Protein AF-A0A4V1C585-F1 (afdb_monomer_lite)

Sequence (218 aa):
MHLQHLLSAFALAAGVSAQIEDLETSKDFHLYITESSNSTLVGWSIFACHVGPLSRVLCITDDGILEHASAFTHQHKPEDEDEDEDDEEEGKGAIGPLLSKAYYKQGAETKFVESMMVVGTQLWSDLAIPSLQVNDDDYSPVGFDDDDNMYLAAYGDGSHEAPADKVTPWDPSHAMYNWYACRDTHVNSYTYHAINWALVPPPNEPGCDSVTIHRVFE

Foldseek 3Di:
DDDDDDDDDDDDPPPPPPPPQPKDKDFKWFKAFCDWPDVVRHGWTWWFDDPDPFKTFTFTDPVPDDPQTGIKMFIFHDDDPPDDDDDPPPAAVTKDWIKGWAWDDDPPDIDTQMFTWDFADDPPWQKTTTMTGRDDPDHFIWHAHPQQWIFTAAQDDPPPDHRPDDADPRRRPDTHQQKWQAQFCDDDPDGGRHIIGGNDPPIPHPRIMRTTMGIDHD

pLDDT: mean 80.78, std 19.2, range [34.53, 98.62]

Organism: Pyricularia oryzae (NCBI:txid318829)

Secondary structure (DSSP, 8-state):
-----------------------EEPPPEEEEEEEESSGGGTTPEEEEEEEETTEEEEEEESS---TTTS-EEEEEPPPPS-S------TTSS-EE-EEE-EEEEETTEEEEE--EEEEEE-TT-SEEEEEEE--SS----EEE-TT-BEEEEESS-SS-SPPSS--BTTB-SEEE--EEEEEEEEETTEEEEEEEEESSSSPSSTTEEEEEEEEEE-

Radius of gyration: 22.17 Å; chains: 1; bounding box: 58×78×59 Å

Structure (mmCIF, N/CA/C/O backbone):
data_AF-A0A4V1C585-F1
#
_entry.id   AF-A0A4V1C585-F1
#
loop_
_atom_site.group_PDB
_atom_site.id
_atom_site.type_symbol
_atom_site.label_atom_id
_atom_site.label_alt_id
_atom_site.label_comp_id
_atom_site.label_asym_id
_atom_site.label_entity_id
_atom_site.label_seq_id
_atom_site.pdbx_PDB_ins_code
_atom_site.Cartn_x
_atom_site.Cartn_y
_atom_site.Cartn_z
_atom_site.occupancy
_atom_site.B_iso_or_equiv
_atom_site.auth_seq_id
_atom_site.auth_comp_id
_atom_site.auth_asym_id
_atom_site.auth_atom_id
_atom_site.pdbx_PDB_model_num
ATOM 1 N N . MET A 1 1 ? -39.422 61.744 -34.899 1.00 36.38 1 MET A N 1
ATOM 2 C CA . MET A 1 1 ? -38.727 60.703 -35.691 1.00 36.38 1 MET A CA 1
ATOM 3 C C . MET A 1 1 ? -37.793 60.000 -34.711 1.00 36.38 1 MET A C 1
ATOM 5 O O . MET A 1 1 ? -36.774 60.585 -34.393 1.00 36.38 1 MET A O 1
ATOM 9 N N . HIS A 1 2 ? -38.206 58.985 -33.944 1.00 36.69 2 HIS A N 1
ATOM 10 C CA . HIS A 1 2 ? -38.796 57.668 -34.280 1.00 36.69 2 HIS A CA 1
ATOM 11 C C . HIS A 1 2 ? -37.845 56.723 -35.035 1.00 36.69 2 HIS A C 1
ATOM 13 O O . HIS A 1 2 ? -37.786 56.772 -36.258 1.00 36.69 2 HIS A O 1
ATOM 19 N N . LEU A 1 3 ? -37.164 55.873 -34.254 1.00 40.19 3 LEU A N 1
ATOM 20 C CA . LEU A 1 3 ? -36.642 54.519 -34.529 1.00 40.19 3 LEU A CA 1
ATOM 21 C C . LEU A 1 3 ? -36.076 54.045 -33.163 1.00 40.19 3 LEU A C 1
ATOM 23 O O . LEU A 1 3 ? -35.181 54.706 -32.653 1.00 40.19 3 LEU A O 1
ATOM 27 N N . GLN A 1 4 ? -36.592 53.101 -32.368 1.00 42.16 4 GLN A N 1
ATOM 28 C CA . GLN A 1 4 ? -37.542 51.986 -32.496 1.00 42.16 4 GLN A CA 1
ATOM 29 C C . GLN A 1 4 ? -36.961 50.690 -33.100 1.00 42.16 4 GLN A C 1
ATOM 31 O O . GLN A 1 4 ? -36.697 50.653 -34.296 1.00 42.16 4 GLN A O 1
ATOM 36 N N . HIS A 1 5 ? -36.888 49.636 -32.256 1.00 40.56 5 HIS A N 1
ATOM 37 C CA . HIS A 1 5 ? -36.509 48.229 -32.548 1.00 40.56 5 HIS A CA 1
ATOM 38 C C . HIS A 1 5 ? -35.016 48.002 -32.897 1.00 40.56 5 HIS A C 1
ATOM 40 O O . HIS A 1 5 ? -34.404 48.883 -33.481 1.00 40.56 5 HIS A O 1
ATOM 46 N N . LEU A 1 6 ? -34.319 46.889 -32.610 1.00 43.44 6 LEU A N 1
ATOM 47 C CA . LEU A 1 6 ? -34.431 45.670 -31.757 1.00 43.44 6 LEU A CA 1
ATOM 48 C C . LEU A 1 6 ? -32.948 45.243 -31.452 1.00 43.44 6 LEU A C 1
ATOM 50 O O . LEU A 1 6 ? -32.047 45.951 -31.893 1.00 43.44 6 LEU A O 1
ATOM 54 N N . LEU A 1 7 ? -32.530 44.189 -30.731 1.00 41.94 7 LEU A N 1
ATOM 55 C CA . LEU A 1 7 ? -33.115 42.972 -30.128 1.00 41.94 7 LEU A CA 1
ATOM 56 C C . LEU A 1 7 ? -32.238 42.571 -28.902 1.00 41.94 7 LEU A C 1
ATOM 58 O O . LEU A 1 7 ? -31.154 43.124 -28.722 1.00 41.94 7 LEU A O 1
ATOM 62 N N . SER A 1 8 ? -32.652 41.599 -28.082 1.00 48.34 8 SER A N 1
ATOM 63 C CA . SER A 1 8 ? -31.784 40.945 -27.078 1.00 48.34 8 SER A CA 1
ATOM 64 C C . SER A 1 8 ? -30.685 40.079 -27.708 1.00 48.34 8 SER A C 1
ATOM 66 O O . SER A 1 8 ? -30.932 39.406 -28.706 1.00 48.34 8 SER A O 1
ATOM 68 N N . ALA A 1 9 ? -29.543 39.958 -27.026 1.00 44.47 9 ALA A N 1
ATOM 69 C CA . ALA A 1 9 ? -28.696 38.767 -27.081 1.00 44.47 9 ALA A CA 1
ATOM 70 C C . ALA A 1 9 ? -28.593 38.197 -25.658 1.00 44.47 9 ALA A C 1
ATOM 72 O O . ALA A 1 9 ? -28.091 38.862 -24.753 1.00 44.47 9 ALA A O 1
ATOM 73 N N . PHE A 1 10 ? -29.160 37.007 -25.452 1.00 44.06 10 PHE A N 1
ATOM 74 C CA . PHE A 1 10 ? -29.119 36.298 -24.173 1.00 44.06 10 PHE A CA 1
ATOM 75 C C . PHE A 1 10 ? -27.832 35.467 -24.062 1.00 44.06 10 PHE A C 1
ATOM 77 O O . PHE A 1 10 ? -27.171 35.188 -25.057 1.00 44.06 10 PHE A O 1
ATOM 84 N N . ALA A 1 11 ? -27.514 35.107 -22.823 1.00 50.09 11 ALA A N 1
ATOM 85 C CA . ALA A 1 11 ? -26.341 34.381 -22.353 1.00 50.09 11 AL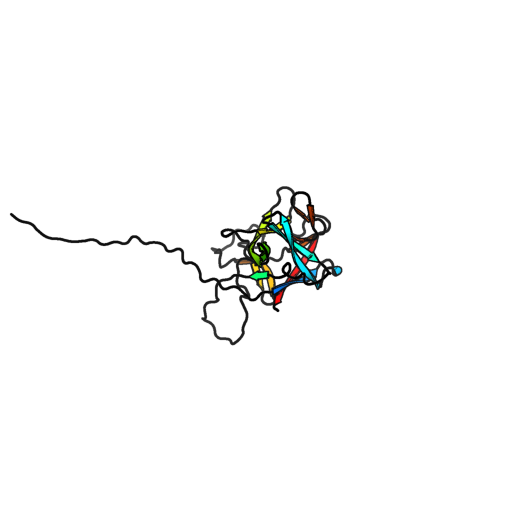A A CA 1
ATOM 86 C C . ALA A 1 11 ? -25.762 33.263 -23.244 1.00 50.09 11 ALA A C 1
ATOM 88 O O . ALA A 1 11 ? -26.487 32.474 -23.842 1.00 50.09 11 ALA A O 1
ATOM 89 N N . LEU A 1 12 ? -24.446 33.087 -23.106 1.00 42.25 12 LEU A N 1
ATOM 90 C CA . LEU A 1 12 ? -23.835 31.778 -22.860 1.00 42.25 12 LEU A CA 1
ATOM 91 C C . LEU A 1 12 ? -22.619 31.980 -21.946 1.00 42.25 12 LEU A C 1
ATOM 93 O O . LEU A 1 12 ? -21.467 31.970 -22.370 1.00 42.25 12 LEU A O 1
ATOM 97 N N . ALA A 1 13 ? -22.895 32.188 -20.656 1.00 46.94 13 ALA A N 1
ATOM 98 C CA . ALA A 1 13 ? -21.933 31.792 -19.641 1.00 46.94 13 ALA A CA 1
ATOM 99 C C . ALA A 1 13 ? -21.942 30.262 -19.645 1.00 46.94 13 ALA A C 1
ATOM 101 O O . ALA A 1 13 ? -22.822 29.648 -19.043 1.00 46.94 13 ALA A O 1
ATOM 102 N N . ALA A 1 14 ? -21.015 29.662 -20.393 1.00 45.50 14 ALA A N 1
ATOM 103 C CA . ALA A 1 14 ? -20.717 28.246 -20.274 1.00 45.50 14 ALA A CA 1
ATOM 104 C C . ALA A 1 14 ? -20.117 28.029 -18.882 1.00 45.50 14 ALA A C 1
ATOM 106 O O . ALA A 1 14 ? -18.906 28.116 -18.684 1.00 45.50 14 ALA A O 1
ATOM 107 N N . GLY A 1 15 ? -20.994 27.826 -17.899 1.00 39.03 15 GLY A N 1
ATOM 108 C CA . GLY A 1 15 ? -20.606 27.233 -16.638 1.00 39.03 15 GLY A CA 1
ATOM 109 C C . GLY A 1 15 ? -20.102 25.842 -16.961 1.00 39.03 15 GLY A C 1
ATOM 110 O O . GLY A 1 15 ? -20.903 24.951 -17.226 1.00 39.03 15 GLY A O 1
ATOM 111 N N . VAL A 1 16 ? -18.781 25.679 -16.977 1.00 38.53 16 VAL A N 1
ATOM 112 C CA . VAL A 1 16 ? -18.172 24.362 -16.864 1.00 38.53 16 VAL A CA 1
ATOM 113 C C . VAL A 1 16 ? -18.551 23.872 -15.473 1.00 38.53 16 VAL A C 1
ATOM 115 O O . VAL A 1 16 ? -17.895 24.206 -14.489 1.00 38.53 16 VAL A O 1
ATOM 118 N N . SER A 1 17 ? -19.652 23.128 -15.375 1.00 36.88 17 SER A N 1
ATOM 119 C CA . SER A 1 17 ? -19.749 22.141 -14.315 1.00 36.88 17 SER A CA 1
ATOM 120 C C . SER A 1 17 ? -18.596 21.186 -14.574 1.00 36.88 17 SER A C 1
ATOM 122 O O . SER A 1 17 ? -18.635 20.437 -15.552 1.00 36.88 17 SER A O 1
ATOM 124 N N . ALA A 1 18 ? -17.562 21.247 -13.734 1.00 34.53 18 ALA A N 1
ATOM 125 C CA . ALA A 1 18 ? -16.761 20.059 -13.502 1.00 34.53 18 ALA A CA 1
ATOM 126 C C . ALA A 1 18 ? -17.772 18.948 -13.220 1.00 34.53 18 ALA A C 1
ATOM 128 O O . ALA A 1 18 ? -18.607 19.091 -12.321 1.00 34.53 18 ALA A O 1
ATOM 129 N N . GLN A 1 19 ? -17.799 17.939 -14.087 1.00 40.34 19 GLN A N 1
ATOM 130 C CA . GLN A 1 19 ? -18.628 16.779 -13.838 1.00 40.34 19 GLN A CA 1
ATOM 131 C C . GLN A 1 19 ? -18.061 16.171 -12.561 1.00 40.34 19 GLN A C 1
ATOM 133 O O . GLN A 1 19 ? -16.870 15.872 -12.497 1.00 40.34 19 GLN A O 1
ATOM 138 N N . ILE A 1 20 ? -18.895 16.085 -11.526 1.00 43.47 20 ILE A N 1
ATOM 139 C CA . ILE A 1 20 ? -18.659 15.099 -10.483 1.00 43.47 20 ILE A CA 1
ATOM 140 C C . ILE A 1 20 ? -18.819 13.793 -11.246 1.00 43.47 20 ILE A C 1
ATOM 142 O O . ILE A 1 20 ? -19.918 13.492 -11.707 1.00 43.47 20 ILE A O 1
ATOM 146 N N . GLU A 1 21 ? -17.700 13.144 -11.545 1.00 58.88 21 GLU A N 1
ATOM 147 C CA . GLU A 1 21 ? -17.723 11.829 -12.166 1.00 58.88 21 GLU A CA 1
ATOM 148 C C . GLU A 1 21 ? -18.363 10.897 -11.131 1.00 58.88 21 GLU A C 1
ATOM 150 O O . GLU A 1 21 ? -17.956 10.902 -9.967 1.00 58.88 21 GLU A O 1
ATOM 155 N N . ASP A 1 22 ? -19.426 10.192 -11.522 1.00 69.56 22 ASP A N 1
ATOM 156 C CA . ASP A 1 22 ? -20.132 9.262 -10.642 1.00 69.56 22 ASP A CA 1
ATOM 157 C C . ASP A 1 22 ? -19.222 8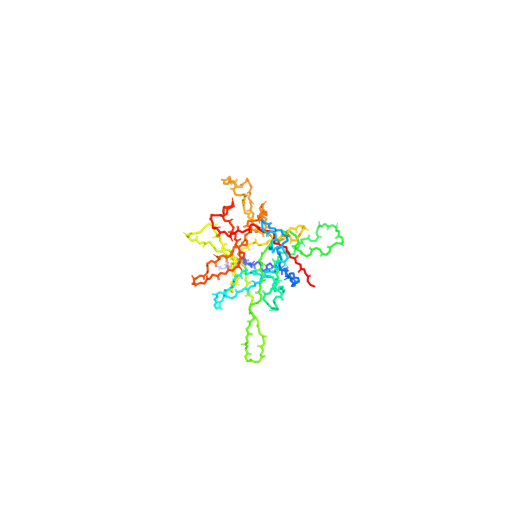.040 -10.427 1.00 69.56 22 ASP A C 1
ATOM 159 O O . ASP A 1 22 ? -19.287 7.067 -11.169 1.00 69.56 22 ASP A O 1
ATOM 163 N N . LEU A 1 23 ? -18.298 8.144 -9.466 1.00 79.81 23 LEU A N 1
ATOM 164 C CA . LEU A 1 23 ? -17.362 7.079 -9.112 1.00 79.81 23 LEU A CA 1
ATOM 165 C C . LEU A 1 23 ? -18.073 5.986 -8.315 1.00 79.81 23 LEU A C 1
ATOM 167 O O . LEU A 1 23 ? -18.746 6.262 -7.316 1.00 79.81 23 LEU A O 1
ATOM 171 N N . GLU A 1 24 ? -17.841 4.740 -8.703 1.00 85.62 24 GLU A N 1
ATOM 172 C CA . GLU A 1 24 ? -18.259 3.581 -7.928 1.00 85.62 24 GLU A CA 1
ATOM 173 C C . GLU A 1 24 ? -17.244 3.291 -6.820 1.00 85.62 24 GLU A C 1
ATOM 175 O O . GLU A 1 24 ? -16.073 3.666 -6.895 1.00 85.62 24 GLU A O 1
ATOM 180 N N . THR A 1 25 ? -17.704 2.660 -5.741 1.00 88.88 25 THR A N 1
ATOM 181 C CA . THR A 1 25 ? -16.853 2.200 -4.638 1.00 88.88 25 THR A CA 1
ATOM 182 C C . THR A 1 25 ? -17.100 0.714 -4.460 1.00 88.88 25 THR A C 1
ATOM 184 O O . THR A 1 25 ? -18.229 0.319 -4.170 1.00 88.88 25 THR A O 1
ATOM 187 N N . SER A 1 26 ? -16.045 -0.082 -4.617 1.00 91.19 26 SER A N 1
ATOM 188 C CA . SER A 1 26 ? -16.086 -1.534 -4.445 1.00 91.19 26 SER A CA 1
ATOM 189 C C . SER A 1 26 ? -16.563 -1.944 -3.047 1.00 91.19 26 SER A C 1
ATOM 191 O O . SER A 1 26 ? -16.476 -1.166 -2.087 1.00 91.19 26 SER A O 1
ATOM 193 N N . LYS A 1 27 ? -16.951 -3.213 -2.893 1.00 91.81 27 LYS A N 1
ATOM 194 C CA . LYS A 1 27 ? -17.095 -3.850 -1.570 1.00 91.81 27 LYS A CA 1
ATOM 195 C C . LYS A 1 27 ? -15.805 -3.716 -0.733 1.00 91.81 27 LYS A C 1
ATOM 197 O O . LYS A 1 27 ? -14.711 -3.532 -1.279 1.00 91.81 27 LYS A O 1
ATOM 202 N N . ASP A 1 28 ? -15.937 -3.801 0.595 1.00 93.31 28 ASP A N 1
ATOM 203 C CA . ASP A 1 28 ? -14.788 -3.855 1.513 1.00 93.31 28 ASP A CA 1
ATOM 204 C C . ASP A 1 28 ? -13.964 -5.131 1.223 1.00 93.31 28 ASP A C 1
ATOM 206 O O . ASP A 1 28 ? -14.519 -6.221 1.085 1.00 93.31 28 ASP A O 1
ATOM 210 N N . PHE A 1 29 ? -12.640 -4.996 1.138 1.00 95.75 29 PHE A N 1
ATOM 211 C CA . PHE A 1 29 ? -11.706 -6.098 0.892 1.00 95.75 29 PHE A CA 1
ATOM 212 C C . PHE A 1 29 ? -10.464 -6.026 1.789 1.00 95.75 29 PHE A C 1
ATOM 214 O O . PHE A 1 29 ? -10.180 -5.024 2.459 1.00 95.75 29 PHE A O 1
ATOM 221 N N . HIS A 1 30 ? -9.693 -7.109 1.773 1.00 97.38 30 HIS A N 1
ATOM 222 C CA . HIS A 1 30 ? -8.430 -7.266 2.483 1.00 97.38 30 HIS A CA 1
ATOM 223 C C . HIS A 1 30 ? -7.260 -7.449 1.520 1.00 97.38 30 HIS A C 1
ATOM 225 O O . HIS A 1 30 ? -7.424 -7.982 0.429 1.00 97.38 30 HIS A O 1
ATOM 231 N N . LEU A 1 31 ? -6.071 -7.008 1.935 1.00 98.06 31 LEU A N 1
ATOM 232 C CA . LEU A 1 31 ? -4.843 -7.087 1.143 1.00 98.06 31 LEU A CA 1
ATOM 233 C C . LEU A 1 31 ? -3.867 -8.090 1.771 1.00 98.06 31 LEU A C 1
ATOM 235 O O . LEU A 1 31 ? -3.587 -8.015 2.971 1.00 98.06 31 LEU A O 1
ATOM 239 N N . TYR A 1 32 ? -3.323 -8.993 0.957 1.00 98.12 32 TYR A N 1
ATOM 240 C CA . TYR A 1 32 ? -2.394 -10.047 1.380 1.00 98.12 32 TYR A CA 1
ATOM 241 C C . TYR A 1 32 ? -1.147 -10.101 0.498 1.00 98.12 32 TYR A C 1
ATOM 243 O O . TYR A 1 32 ? -1.196 -9.758 -0.680 1.00 98.12 32 TYR A O 1
ATOM 251 N N . ILE A 1 33 ? -0.037 -10.591 1.055 1.00 98.56 33 ILE A N 1
ATOM 252 C CA . ILE A 1 33 ? 1.158 -10.961 0.285 1.00 98.56 33 ILE A CA 1
ATOM 253 C C . ILE A 1 33 ? 0.974 -12.385 -0.257 1.00 98.56 33 ILE A C 1
ATOM 255 O O . ILE A 1 33 ? 0.936 -13.342 0.520 1.00 98.56 33 ILE A O 1
ATOM 259 N N . THR A 1 34 ? 0.882 -12.545 -1.577 1.00 98.06 34 THR A N 1
ATOM 260 C CA . THR A 1 34 ? 0.714 -13.850 -2.253 1.00 98.06 34 THR A CA 1
ATOM 261 C C . THR A 1 34 ? 2.035 -14.448 -2.727 1.00 98.06 34 THR A C 1
ATOM 263 O O . THR A 1 34 ? 2.231 -15.660 -2.636 1.00 98.06 34 THR A O 1
ATOM 266 N N . GLU A 1 35 ? 2.982 -13.610 -3.142 1.00 98.31 35 GLU A N 1
ATOM 267 C CA . GLU A 1 35 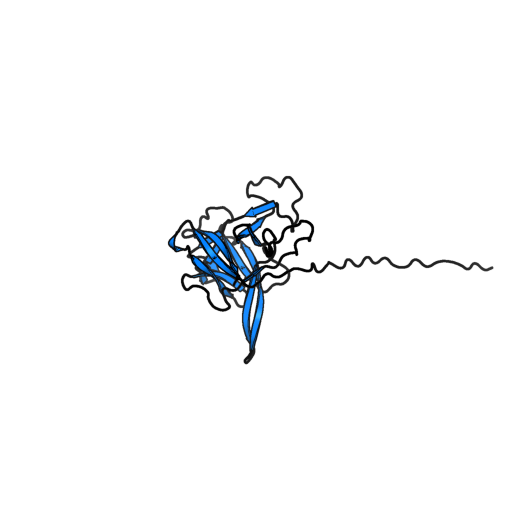? 4.332 -14.018 -3.537 1.00 98.31 35 GLU A CA 1
ATOM 268 C C . GLU A 1 35 ? 5.386 -13.126 -2.879 1.00 98.31 35 GLU A C 1
ATOM 270 O O . GLU A 1 35 ? 5.128 -11.959 -2.584 1.00 98.31 35 GLU A O 1
ATOM 275 N N . SER A 1 36 ? 6.596 -13.652 -2.657 1.00 98.12 36 SER A N 1
ATOM 276 C CA . SER A 1 36 ? 7.723 -12.835 -2.199 1.00 98.12 36 SER A CA 1
ATOM 277 C C . SER A 1 36 ? 9.090 -13.460 -2.489 1.00 98.12 36 SER A C 1
ATOM 279 O O . SER A 1 36 ? 9.224 -14.685 -2.525 1.00 98.12 36 SER A O 1
ATOM 281 N N . SER A 1 37 ? 10.137 -12.626 -2.591 1.00 97.56 37 SER A N 1
ATOM 282 C CA . SER A 1 37 ? 11.539 -13.079 -2.516 1.00 97.56 37 SER A CA 1
ATOM 283 C C . SER A 1 37 ? 11.867 -13.777 -1.191 1.00 97.56 37 SER A C 1
ATOM 285 O O . SER A 1 37 ? 12.799 -14.582 -1.131 1.00 97.56 37 SER A O 1
ATOM 287 N N . ASN A 1 38 ? 11.086 -13.503 -0.145 1.00 97.38 38 ASN A N 1
ATOM 288 C CA . ASN A 1 38 ? 11.159 -14.155 1.149 1.00 97.38 38 ASN A CA 1
ATOM 289 C C . ASN A 1 38 ? 9.834 -14.857 1.461 1.00 97.38 38 ASN A C 1
ATOM 291 O O . ASN A 1 38 ? 8.874 -14.262 1.951 1.00 97.38 38 ASN A O 1
ATOM 295 N N . SER A 1 39 ? 9.800 -16.165 1.210 1.00 97.69 39 SER A N 1
ATOM 296 C CA . SER A 1 39 ? 8.597 -16.991 1.342 1.00 97.69 39 SER A CA 1
ATOM 297 C C . SER A 1 39 ? 7.986 -17.036 2.747 1.00 97.69 39 SER A C 1
ATOM 299 O O . SER A 1 39 ? 6.857 -17.502 2.879 1.00 97.69 39 SER A O 1
ATOM 301 N N . THR A 1 40 ? 8.663 -16.542 3.794 1.00 97.81 40 THR A N 1
ATOM 302 C CA . THR A 1 40 ? 8.044 -16.425 5.125 1.00 97.81 40 THR A CA 1
ATOM 303 C C . THR A 1 40 ? 6.968 -15.348 5.195 1.00 97.81 40 THR A C 1
ATOM 305 O O . THR A 1 40 ? 6.197 -15.378 6.144 1.00 97.81 40 THR A O 1
ATOM 308 N N . LEU A 1 41 ? 6.942 -14.403 4.245 1.00 98.00 41 LEU A N 1
ATOM 309 C CA . LEU A 1 41 ? 5.973 -13.302 4.173 1.00 98.00 41 LEU A CA 1
ATOM 310 C C . LEU A 1 41 ? 4.673 -13.680 3.443 1.00 98.00 41 LEU A C 1
ATOM 312 O O . LEU A 1 41 ? 3.698 -12.938 3.502 1.00 98.00 41 LEU A O 1
ATOM 316 N N . VAL A 1 42 ? 4.633 -14.823 2.753 1.00 98.25 42 VAL A N 1
ATOM 317 C CA . VAL A 1 42 ? 3.435 -15.260 2.023 1.00 98.25 42 VAL A CA 1
ATOM 318 C C . VAL A 1 42 ? 2.311 -15.594 3.007 1.00 98.25 42 VAL A C 1
ATOM 320 O O . VAL A 1 42 ? 2.521 -16.303 3.991 1.00 98.25 42 VAL A O 1
ATOM 323 N N . GLY A 1 43 ? 1.116 -15.069 2.739 1.00 97.38 43 GLY A N 1
ATOM 324 C CA . GLY A 1 43 ? -0.054 -15.143 3.615 1.00 97.38 43 GLY A CA 1
ATOM 325 C C . GLY A 1 43 ? -0.121 -14.049 4.686 1.00 97.38 43 GLY A C 1
ATOM 326 O O . GLY A 1 43 ? -1.108 -13.994 5.415 1.00 97.38 43 GLY A O 1
ATOM 327 N N . TRP A 1 44 ? 0.880 -13.165 4.789 1.00 98.19 44 TRP A N 1
ATOM 328 C CA . TRP A 1 44 ? 0.805 -12.010 5.688 1.00 98.19 44 TRP A CA 1
ATOM 329 C C . TRP A 1 44 ? -0.220 -11.007 5.164 1.00 98.19 44 TRP A C 1
ATOM 331 O O . TRP A 1 44 ? -0.318 -10.765 3.960 1.00 98.19 44 TRP A O 1
ATOM 341 N N . SER A 1 45 ? -0.959 -10.401 6.088 1.00 97.81 45 SER A N 1
ATOM 342 C CA . SER A 1 45 ? -1.972 -9.392 5.776 1.00 97.81 45 SER A CA 1
ATOM 343 C C . SER A 1 45 ? -1.415 -7.976 5.915 1.00 97.81 45 SER A C 1
ATOM 345 O O . SER A 1 45 ? -0.546 -7.709 6.752 1.00 97.81 45 SER A O 1
ATOM 347 N N . ILE A 1 46 ? -1.928 -7.065 5.093 1.00 98.25 46 ILE A N 1
ATOM 348 C CA . ILE A 1 46 ? -1.589 -5.642 5.093 1.00 98.25 46 ILE A CA 1
ATOM 349 C C . ILE A 1 46 ? -2.666 -4.867 5.864 1.00 98.25 46 ILE A C 1
ATOM 351 O O . ILE A 1 46 ? -3.858 -5.162 5.775 1.00 98.25 46 ILE A O 1
ATOM 355 N N . PHE A 1 47 ? -2.256 -3.864 6.643 1.00 96.69 47 PHE A N 1
ATOM 356 C CA . PHE A 1 47 ? -3.159 -3.050 7.457 1.00 96.69 47 PHE A CA 1
ATOM 357 C C . PHE A 1 47 ? -2.680 -1.602 7.615 1.00 96.69 47 PHE A C 1
ATOM 359 O O . PHE A 1 47 ? -1.487 -1.296 7.598 1.00 96.69 47 PHE A O 1
ATOM 366 N N . ALA A 1 48 ? -3.631 -0.693 7.812 1.00 95.00 48 ALA A N 1
ATOM 367 C CA . ALA A 1 48 ? -3.399 0.737 7.956 1.00 95.00 48 ALA A CA 1
ATOM 368 C C . ALA A 1 48 ? -2.917 1.103 9.376 1.00 95.00 48 ALA A C 1
ATOM 370 O O . ALA A 1 48 ? -3.705 1.491 10.244 1.00 95.00 48 ALA A O 1
ATOM 371 N N . CYS A 1 49 ? -1.610 1.012 9.627 1.00 92.12 49 CYS A N 1
ATOM 372 C CA . CYS A 1 49 ? -1.011 1.325 10.926 1.00 92.12 49 CYS A CA 1
ATOM 373 C C . CYS A 1 49 ? -0.819 2.836 11.143 1.00 92.12 49 CYS A C 1
ATOM 375 O O . CYS A 1 49 ? -0.405 3.572 10.250 1.00 92.12 49 CYS A O 1
ATOM 377 N N . HIS A 1 50 ? -1.110 3.319 12.354 1.00 87.06 50 HIS A N 1
ATOM 378 C CA . HIS A 1 50 ? -1.086 4.747 12.692 1.00 87.06 50 HIS A CA 1
ATOM 379 C C . HIS A 1 50 ? 0.339 5.301 12.865 1.00 87.06 50 HIS A C 1
ATOM 381 O O . HIS A 1 50 ? 1.048 4.939 13.809 1.00 87.06 50 HIS A O 1
ATOM 387 N N . VAL A 1 51 ? 0.712 6.264 12.012 1.00 83.62 51 VAL A N 1
ATOM 388 C CA . VAL A 1 51 ? 2.013 6.966 12.051 1.00 83.62 51 VAL A CA 1
ATOM 389 C C . VAL A 1 51 ? 1.905 8.429 12.495 1.00 83.62 51 VAL A C 1
ATOM 391 O O . VAL A 1 51 ? 2.903 9.048 12.865 1.00 83.62 51 VAL A O 1
ATOM 394 N N . GLY A 1 52 ? 0.696 8.994 12.494 1.00 78.25 52 GLY A N 1
ATOM 395 C CA . GLY A 1 52 ? 0.427 10.366 12.912 1.00 78.25 52 GLY A CA 1
ATOM 396 C C . GLY A 1 52 ? -1.069 10.697 12.894 1.00 78.25 52 GLY A C 1
ATOM 397 O O . GLY A 1 52 ? -1.863 9.921 12.369 1.00 78.25 52 GLY A O 1
ATOM 398 N N . PRO A 1 53 ? -1.474 11.866 13.425 1.00 68.81 53 PRO A N 1
ATOM 399 C CA . PRO A 1 53 ? -2.876 12.182 13.729 1.00 68.81 53 PRO A CA 1
ATOM 400 C C . PRO A 1 53 ? -3.838 12.208 12.527 1.00 68.81 53 PRO A C 1
ATOM 402 O O . PRO A 1 53 ? -5.045 12.232 12.741 1.00 68.81 53 PRO A O 1
ATOM 405 N N . LEU A 1 54 ? -3.323 12.227 11.292 1.00 73.94 54 LEU A N 1
ATOM 406 C CA . LEU A 1 54 ? -4.087 12.183 10.035 1.00 73.94 54 LEU A CA 1
ATOM 407 C C . LEU A 1 54 ? -3.435 11.264 8.981 1.00 73.94 54 LEU A C 1
ATOM 409 O O . LEU A 1 54 ? -3.761 11.356 7.800 1.00 73.94 54 LEU A O 1
ATOM 413 N N . SER A 1 55 ? -2.479 10.416 9.382 1.00 84.94 55 SER A N 1
ATOM 414 C CA . SER A 1 55 ? -1.697 9.596 8.453 1.00 84.94 55 SER A CA 1
ATOM 415 C C . SER A 1 55 ? -1.448 8.194 9.002 1.00 84.94 55 SER A C 1
ATOM 417 O O . SER A 1 55 ? -1.104 7.997 10.175 1.00 84.94 55 SER A O 1
ATOM 419 N N . ARG A 1 56 ? -1.623 7.212 8.122 1.00 92.38 56 ARG A N 1
ATOM 420 C CA . ARG A 1 56 ? -1.325 5.794 8.334 1.00 92.38 56 ARG A CA 1
ATOM 421 C C . ARG A 1 56 ? -0.416 5.304 7.204 1.00 92.38 56 ARG A C 1
ATOM 423 O O . ARG A 1 56 ? -0.385 5.926 6.146 1.00 92.38 56 ARG A O 1
ATOM 430 N N . VAL A 1 57 ? 0.297 4.201 7.400 1.00 94.88 57 VAL A N 1
ATOM 431 C CA . VAL A 1 57 ? 1.013 3.504 6.312 1.00 94.88 57 VAL A CA 1
ATOM 432 C C . VAL A 1 57 ? 0.560 2.051 6.230 1.00 94.88 57 VAL A C 1
ATOM 434 O O . VAL A 1 57 ? -0.117 1.557 7.133 1.00 94.88 57 VAL A O 1
ATOM 437 N N . LEU A 1 58 ? 0.906 1.382 5.134 1.00 97.31 58 LEU A N 1
ATOM 438 C CA . LEU A 1 58 ? 0.587 -0.025 4.901 1.00 97.31 58 LEU A CA 1
ATOM 439 C C . LEU A 1 58 ? 1.580 -0.928 5.655 1.00 97.31 58 LEU A C 1
ATOM 441 O O . LEU A 1 58 ? 2.571 -1.381 5.088 1.00 97.31 58 LEU A O 1
ATOM 445 N N . CYS A 1 59 ? 1.344 -1.165 6.948 1.00 97.44 59 CYS A N 1
ATOM 446 C CA . CYS A 1 59 ? 2.099 -2.158 7.719 1.00 97.44 59 CYS A CA 1
ATOM 447 C C . CYS A 1 59 ? 1.699 -3.589 7.337 1.00 97.44 59 CYS A C 1
ATOM 449 O O . CYS A 1 59 ? 0.613 -3.804 6.800 1.00 97.44 59 CYS A O 1
ATOM 451 N N . ILE A 1 60 ? 2.545 -4.567 7.675 1.00 97.62 60 ILE A N 1
ATOM 452 C CA . ILE A 1 60 ? 2.267 -5.997 7.468 1.00 97.62 60 ILE A CA 1
ATOM 453 C C . ILE A 1 60 ? 2.337 -6.809 8.765 1.00 97.62 60 ILE A C 1
ATOM 455 O O . ILE A 1 60 ? 3.104 -6.467 9.667 1.00 97.62 60 ILE A O 1
ATOM 459 N N . THR A 1 61 ? 1.536 -7.875 8.862 1.00 97.00 61 THR A N 1
ATOM 460 C CA . THR A 1 61 ? 1.499 -8.781 10.026 1.00 97.00 61 THR A CA 1
ATOM 461 C C . THR A 1 61 ? 1.143 -10.228 9.655 1.00 97.00 61 THR A C 1
ATOM 463 O O . THR A 1 61 ? 0.370 -10.467 8.721 1.00 97.00 61 THR A O 1
ATOM 466 N N . ASP A 1 62 ? 1.671 -11.184 10.426 1.00 96.56 62 ASP A N 1
ATOM 467 C CA . ASP A 1 62 ? 1.280 -12.598 10.455 1.00 96.56 62 ASP A CA 1
ATOM 468 C C . ASP A 1 62 ? 0.143 -12.907 11.452 1.00 96.56 62 ASP A C 1
ATOM 470 O O . ASP A 1 62 ? -0.386 -14.018 11.446 1.00 96.56 62 ASP A O 1
ATOM 474 N N . ASP A 1 63 ? -0.307 -11.925 12.247 1.00 93.69 63 ASP A N 1
ATOM 475 C CA . ASP A 1 63 ? -1.463 -12.051 13.158 1.00 93.69 63 ASP A CA 1
ATOM 476 C C . ASP A 1 63 ? -2.819 -12.208 12.423 1.00 93.69 63 ASP A C 1
ATOM 478 O O . ASP A 1 63 ? -3.841 -12.501 13.049 1.00 93.69 63 ASP A O 1
ATOM 482 N N . GLY A 1 64 ? -2.841 -12.017 11.099 1.00 91.56 64 GLY A N 1
ATOM 483 C CA . GLY A 1 64 ? -4.049 -12.013 10.271 1.00 91.56 64 GLY A CA 1
ATOM 484 C C . GLY A 1 64 ? -4.834 -10.697 10.334 1.00 91.56 64 GLY A C 1
ATOM 485 O O . GLY A 1 64 ? -4.313 -9.656 10.734 1.00 91.56 64 GLY A O 1
ATOM 486 N N . ILE A 1 65 ? -6.102 -10.745 9.909 1.00 91.69 65 ILE A N 1
ATOM 487 C CA . ILE A 1 65 ? -6.963 -9.562 9.767 1.00 91.69 65 ILE A CA 1
ATOM 488 C C . ILE A 1 65 ? -7.177 -8.850 11.104 1.00 91.69 65 ILE A C 1
ATOM 490 O O . ILE A 1 65 ? -7.803 -9.367 12.032 1.00 91.69 65 ILE A O 1
ATOM 494 N N . LEU A 1 66 ? -6.694 -7.610 11.167 1.00 87.69 66 LEU A N 1
ATOM 495 C CA . LEU A 1 66 ? -6.910 -6.703 12.280 1.00 87.69 66 LEU A CA 1
ATOM 496 C C . LEU A 1 66 ? -8.193 -5.907 12.019 1.00 87.69 66 LEU A C 1
ATOM 498 O O . LEU A 1 66 ? -8.257 -5.090 11.094 1.00 87.69 66 LEU A O 1
ATOM 502 N N . GLU A 1 67 ? -9.212 -6.140 12.853 1.00 82.56 67 GLU A N 1
ATOM 503 C CA . GLU A 1 67 ? -10.520 -5.476 12.771 1.00 82.56 67 GLU A CA 1
ATOM 504 C C . GLU A 1 67 ? -10.358 -3.957 12.588 1.00 82.56 67 GLU A C 1
ATOM 506 O O . GLU A 1 67 ? -9.554 -3.313 13.268 1.00 82.56 67 GLU A O 1
ATOM 511 N N . HIS A 1 68 ? -11.120 -3.389 11.647 1.00 82.25 68 HIS A N 1
ATOM 512 C CA . HIS A 1 68 ? -11.092 -1.980 11.227 1.00 82.25 68 HIS A CA 1
ATOM 513 C C . HIS A 1 68 ? -9.794 -1.472 10.569 1.00 82.25 68 HIS A C 1
ATOM 515 O O . HIS A 1 68 ? -9.859 -0.507 9.811 1.00 82.25 68 HIS A O 1
ATOM 521 N N . ALA A 1 69 ? -8.629 -2.068 10.836 1.00 85.75 69 ALA A N 1
ATOM 522 C CA . ALA A 1 69 ? -7.346 -1.609 10.298 1.00 85.75 69 ALA A CA 1
ATOM 523 C C . ALA A 1 69 ? -6.982 -2.258 8.951 1.00 85.75 69 ALA A C 1
ATOM 525 O O . ALA A 1 69 ? -6.275 -1.636 8.160 1.00 85.75 69 ALA A O 1
ATOM 526 N N . SER A 1 70 ? -7.456 -3.478 8.691 1.00 91.00 70 SER A N 1
ATOM 527 C CA . SER A 1 70 ? -7.171 -4.244 7.466 1.00 91.00 70 SER A CA 1
ATOM 528 C C . SER A 1 70 ? -8.238 -4.106 6.371 1.00 91.00 70 SER A C 1
ATOM 530 O O . SER A 1 70 ? -8.088 -4.711 5.315 1.00 91.00 70 SER A O 1
ATOM 532 N N . ALA A 1 71 ? -9.323 -3.362 6.611 1.00 93.81 71 ALA A N 1
ATOM 533 C CA . ALA A 1 71 ? -10.383 -3.144 5.625 1.00 93.81 71 ALA A CA 1
ATOM 534 C C . ALA A 1 71 ? -10.037 -1.978 4.685 1.00 93.81 71 ALA A C 1
ATOM 536 O O . ALA A 1 71 ? -9.730 -0.863 5.137 1.00 93.81 71 ALA A O 1
ATOM 537 N N . PHE A 1 72 ? -10.127 -2.247 3.386 1.00 95.62 72 PHE A N 1
ATOM 538 C CA . PHE A 1 72 ? -9.886 -1.304 2.301 1.00 95.62 72 PHE A CA 1
ATOM 539 C C . PHE A 1 72 ? -11.069 -1.285 1.333 1.00 95.62 72 PHE A C 1
ATOM 541 O O . PHE A 1 72 ? -11.829 -2.246 1.259 1.00 95.62 72 PHE A O 1
ATOM 548 N N . THR A 1 73 ? -11.204 -0.197 0.584 1.00 94.69 73 THR A N 1
ATOM 549 C CA . THR A 1 73 ? -12.080 -0.110 -0.593 1.00 94.69 73 THR A CA 1
ATOM 550 C C . THR A 1 73 ? -11.316 0.542 -1.741 1.00 94.69 73 THR A C 1
ATOM 552 O O . THR A 1 73 ? -10.253 1.135 -1.538 1.00 94.69 73 THR A O 1
ATOM 555 N N . HIS A 1 74 ? -11.839 0.429 -2.957 1.00 92.75 74 HIS A N 1
ATOM 556 C CA . HIS A 1 74 ? -11.283 1.051 -4.151 1.00 92.75 74 HIS A CA 1
ATOM 557 C C . HIS A 1 74 ? -12.377 1.852 -4.854 1.00 92.75 74 HIS A C 1
ATOM 559 O O . HIS A 1 74 ? -13.466 1.325 -5.092 1.00 92.75 74 HIS A O 1
ATOM 565 N N . GLN A 1 75 ? -12.096 3.115 -5.178 1.00 89.00 75 GLN A N 1
ATOM 566 C CA . GLN A 1 75 ? -12.967 3.912 -6.043 1.00 89.00 75 GLN A CA 1
ATOM 567 C C . GLN A 1 75 ? -12.464 3.877 -7.475 1.00 89.00 75 GLN A C 1
ATOM 569 O O . GLN A 1 75 ? -11.264 3.966 -7.705 1.00 89.00 75 GLN A O 1
ATOM 574 N N . HIS A 1 76 ? -13.382 3.770 -8.424 1.00 83.88 76 HIS A N 1
ATOM 575 C CA . HIS A 1 76 ? -13.086 3.732 -9.850 1.00 83.88 76 HIS A CA 1
ATOM 576 C C . HIS A 1 76 ? -14.256 4.319 -10.643 1.00 83.88 76 HIS A C 1
ATOM 578 O O . HIS A 1 76 ? -15.325 4.597 -10.095 1.00 83.88 76 HIS A O 1
ATOM 584 N N . LYS A 1 77 ? -14.042 4.559 -11.936 1.00 77.88 77 LYS A N 1
ATOM 585 C CA . LYS A 1 77 ? -15.143 4.875 -12.849 1.00 77.88 77 LYS A CA 1
ATOM 586 C C . LYS A 1 77 ? -15.934 3.597 -13.131 1.00 77.88 77 LYS A C 1
ATOM 588 O O . LYS A 1 77 ? -15.284 2.560 -13.257 1.00 77.88 77 LYS A O 1
ATOM 593 N N . PRO A 1 78 ? -17.272 3.663 -13.251 1.00 69.06 78 PRO A N 1
ATOM 594 C CA . PRO A 1 78 ? -18.032 2.554 -13.807 1.00 69.06 78 PRO A CA 1
ATOM 595 C C . PRO A 1 78 ? -17.503 2.243 -15.207 1.00 69.06 78 PRO A C 1
ATOM 597 O O . PRO A 1 78 ? -17.104 3.150 -15.947 1.00 69.06 78 PRO A O 1
ATOM 600 N N . GLU A 1 79 ? -17.492 0.965 -15.554 1.00 64.44 79 GLU A N 1
ATOM 601 C CA . GLU A 1 79 ? -17.213 0.522 -16.914 1.00 64.44 79 GLU A CA 1
ATOM 602 C C . GLU A 1 79 ? -18.418 0.891 -17.796 1.00 64.44 79 GLU A C 1
ATOM 604 O O . GLU A 1 79 ? -19.571 0.717 -17.394 1.00 64.44 79 GLU A O 1
ATOM 609 N N . ASP A 1 80 ? -18.171 1.477 -18.973 1.00 54.62 80 ASP A N 1
ATOM 610 C CA . ASP A 1 80 ? -19.248 1.790 -19.918 1.00 54.62 80 ASP A CA 1
ATOM 611 C C . ASP A 1 80 ? -19.875 0.459 -20.398 1.00 54.62 80 ASP A C 1
ATOM 613 O O . ASP A 1 80 ? -19.150 -0.402 -20.895 1.00 54.62 80 ASP A O 1
ATOM 617 N N . GLU A 1 81 ? -21.202 0.293 -20.251 1.00 47.72 81 GLU A N 1
ATOM 618 C CA . GLU A 1 81 ? -21.993 -0.940 -20.507 1.00 47.72 81 GLU A CA 1
ATOM 619 C 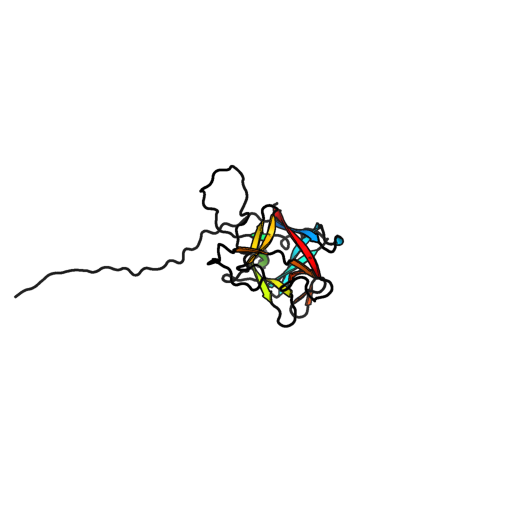C . GLU A 1 81 ? -22.054 -1.380 -22.003 1.00 47.72 81 GLU A C 1
ATOM 621 O O . GLU A 1 81 ? -23.126 -1.686 -22.529 1.00 47.72 81 GLU A O 1
ATOM 626 N N . ASP A 1 82 ? -20.928 -1.384 -22.719 1.00 42.47 82 ASP A N 1
ATOM 627 C CA . ASP A 1 82 ? -20.833 -1.544 -24.179 1.00 42.47 82 ASP A CA 1
ATOM 628 C C . ASP A 1 82 ? -20.002 -2.781 -24.620 1.00 42.47 82 ASP A C 1
ATOM 630 O O . ASP A 1 82 ? -19.426 -2.776 -25.707 1.00 42.47 82 ASP A O 1
ATOM 634 N N . GLU A 1 83 ? -19.984 -3.881 -23.851 1.00 40.84 83 GLU A N 1
ATOM 635 C CA . GLU A 1 83 ? -19.700 -5.231 -24.387 1.00 40.84 83 GLU A CA 1
ATOM 636 C C . GLU A 1 83 ? -20.392 -6.344 -23.557 1.00 40.84 83 GLU A C 1
ATOM 638 O O . GLU A 1 83 ? -20.436 -6.291 -22.331 1.00 40.84 83 GLU A O 1
ATOM 643 N N . ASP A 1 84 ? -21.010 -7.327 -24.231 1.00 44.22 84 ASP A N 1
ATOM 644 C CA . ASP A 1 84 ? -21.781 -8.414 -23.601 1.00 44.22 84 ASP A CA 1
ATOM 645 C C . ASP A 1 84 ? -20.858 -9.446 -22.900 1.00 44.22 84 ASP A C 1
ATOM 647 O O . ASP A 1 84 ? -20.144 -10.147 -23.613 1.00 44.22 84 ASP A O 1
ATOM 651 N N . GLU A 1 85 ? -20.949 -9.654 -21.573 1.00 41.00 85 GLU A N 1
ATOM 652 C CA . GLU A 1 85 ? -20.864 -10.990 -20.921 1.00 41.00 85 GLU A CA 1
ATOM 653 C C . GLU A 1 85 ? -21.249 -10.974 -19.412 1.00 41.00 85 GLU A C 1
ATOM 655 O O . GLU A 1 85 ? -21.125 -9.966 -18.723 1.00 41.00 85 GLU A O 1
ATOM 660 N N . ASP A 1 86 ? -21.809 -12.089 -18.912 1.00 41.19 86 ASP A N 1
ATOM 661 C CA . ASP A 1 86 ? -22.483 -12.223 -17.599 1.00 41.19 86 ASP A CA 1
ATOM 662 C C . ASP A 1 86 ? -21.517 -12.468 -16.398 1.00 41.19 86 ASP A C 1
ATOM 664 O O . ASP A 1 86 ? -21.705 -13.445 -15.667 1.00 41.19 86 ASP A O 1
ATOM 668 N N . ASP A 1 87 ? -20.510 -11.620 -16.147 1.00 41.62 87 ASP A N 1
ATOM 669 C CA . ASP A 1 87 ? -19.617 -11.762 -14.972 1.00 41.62 87 ASP A CA 1
ATOM 670 C C . ASP A 1 87 ? -19.525 -10.484 -14.099 1.00 41.62 87 ASP A C 1
ATOM 672 O O . ASP A 1 87 ? -19.281 -9.378 -14.575 1.00 41.62 87 ASP A O 1
ATOM 676 N N . GLU A 1 88 ? -19.725 -10.638 -12.780 1.00 44.94 88 GLU A N 1
ATOM 677 C CA . GLU A 1 88 ? -19.739 -9.559 -11.766 1.00 44.94 88 GLU A CA 1
ATOM 678 C C . GLU A 1 88 ? -18.313 -9.087 -11.371 1.00 44.94 88 GLU A C 1
ATOM 680 O O . GLU A 1 88 ? -17.952 -9.070 -10.189 1.00 44.94 88 GLU A O 1
ATOM 685 N N . GLU A 1 89 ? -17.464 -8.734 -12.340 1.00 53.97 89 GLU A N 1
ATOM 686 C CA . GLU A 1 89 ? -16.049 -8.400 -12.102 1.00 53.97 89 GLU A CA 1
ATOM 687 C C . GLU A 1 89 ? -15.845 -6.943 -11.614 1.00 53.97 89 GLU A C 1
ATOM 689 O O . GLU A 1 89 ? -15.380 -6.092 -12.360 1.00 53.97 89 GLU A O 1
ATOM 694 N N . GLU A 1 90 ? -16.166 -6.639 -10.342 1.00 55.88 90 GLU A N 1
ATOM 695 C CA . GLU A 1 90 ? -16.029 -5.287 -9.740 1.00 55.88 90 GLU A CA 1
ATOM 696 C C . GLU A 1 90 ? -14.644 -4.621 -9.974 1.00 55.88 90 GLU A C 1
ATOM 698 O O . GLU A 1 90 ? -13.675 -4.819 -9.220 1.00 55.88 90 GLU A O 1
ATOM 703 N N . GLY A 1 91 ? -14.587 -3.756 -10.993 1.00 56.62 91 GLY A N 1
ATOM 704 C CA . GLY A 1 91 ? -13.503 -2.816 -11.267 1.00 56.62 91 GLY A CA 1
ATOM 705 C C . GLY A 1 91 ? -12.137 -3.470 -11.446 1.00 56.62 91 GLY A C 1
ATOM 706 O O . GLY A 1 91 ? -11.173 -3.040 -10.800 1.00 56.62 91 GLY A O 1
ATOM 707 N N . LYS A 1 92 ? -12.045 -4.527 -12.263 1.00 62.34 92 LYS A N 1
ATOM 708 C CA . LYS A 1 92 ? -10.754 -5.088 -12.692 1.00 62.34 92 LYS A CA 1
ATOM 709 C C . LYS A 1 92 ? -10.145 -4.230 -13.799 1.00 62.34 92 LYS A C 1
ATOM 711 O O . LYS A 1 92 ? -10.848 -3.691 -14.641 1.00 62.34 92 LYS A O 1
ATOM 716 N N . GLY A 1 93 ? -8.833 -4.009 -13.765 1.00 63.91 93 GLY A N 1
ATOM 717 C CA . GLY A 1 93 ? -8.136 -3.069 -14.658 1.00 63.91 93 GLY A CA 1
ATOM 718 C C . GLY A 1 93 ? -8.473 -1.581 -14.434 1.00 63.91 93 GLY A C 1
ATOM 719 O O . GLY A 1 93 ? -7.667 -0.705 -14.761 1.00 63.91 93 GLY A O 1
ATOM 720 N N . ALA A 1 94 ? -9.625 -1.274 -13.834 1.00 80.75 94 ALA A N 1
ATOM 721 C CA . ALA A 1 94 ? -10.042 0.071 -13.480 1.00 80.75 94 ALA A CA 1
ATOM 722 C C . ALA A 1 94 ? -9.099 0.701 -12.439 1.00 80.75 94 ALA A C 1
ATOM 724 O O . ALA A 1 94 ? -8.594 0.032 -11.533 1.00 80.75 94 ALA A O 1
ATOM 725 N N . ILE A 1 95 ? -8.870 2.013 -12.559 1.00 85.81 95 ILE A N 1
ATOM 726 C CA . ILE A 1 95 ? -7.909 2.749 -11.726 1.00 85.81 95 ILE A CA 1
ATOM 727 C C . ILE A 1 95 ? -8.545 3.863 -10.890 1.00 85.81 95 ILE A C 1
ATOM 729 O O . ILE A 1 95 ? -9.421 4.594 -11.357 1.00 85.81 95 ILE A O 1
ATOM 733 N N . GLY A 1 96 ? -8.035 4.050 -9.672 1.00 88.19 96 GLY A N 1
ATOM 734 C CA . GLY A 1 96 ? -8.429 5.135 -8.775 1.00 88.19 96 GLY A CA 1
ATOM 735 C C . GLY A 1 96 ? -7.779 5.036 -7.388 1.00 88.19 96 GLY A C 1
ATOM 736 O O . GLY A 1 96 ? -6.707 4.439 -7.250 1.00 88.19 96 GLY A O 1
ATOM 737 N N . PRO A 1 97 ? -8.328 5.686 -6.346 1.00 91.50 97 PRO A N 1
ATOM 738 C CA . PRO A 1 97 ? -7.718 5.669 -5.023 1.00 91.50 97 PRO A CA 1
ATOM 739 C C . PRO A 1 97 ? -7.999 4.360 -4.271 1.00 91.50 97 PRO A C 1
ATOM 741 O O . PRO A 1 97 ? -9.144 3.923 -4.138 1.00 91.50 97 PRO A O 1
ATOM 744 N N . LEU A 1 98 ? -6.950 3.796 -3.661 1.00 94.75 98 LEU A N 1
ATOM 745 C CA . LEU A 1 98 ? -7.102 2.867 -2.539 1.00 94.75 98 LEU A CA 1
ATOM 746 C C . LEU A 1 98 ? -7.486 3.653 -1.280 1.00 94.75 98 LEU A C 1
ATOM 748 O O . LEU A 1 98 ? -6.802 4.605 -0.892 1.00 94.75 98 LEU A O 1
ATOM 752 N N . LEU A 1 99 ? -8.557 3.217 -0.627 1.00 93.94 99 LEU A N 1
ATOM 753 C CA . LEU A 1 99 ? -9.189 3.878 0.506 1.00 93.94 99 LEU A CA 1
ATOM 754 C C . LEU A 1 99 ? -9.083 3.030 1.772 1.00 93.94 99 LEU A C 1
ATOM 756 O O 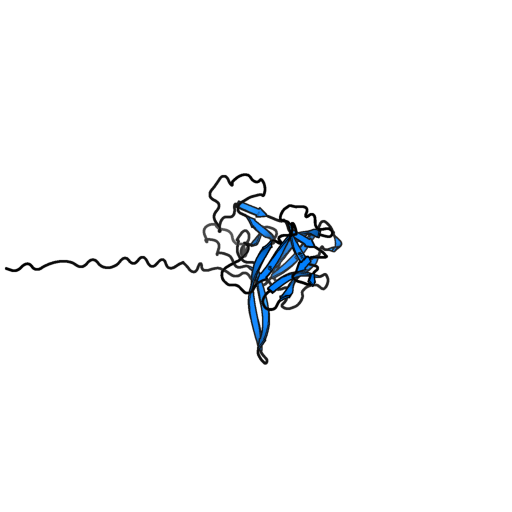. LEU A 1 99 ? -9.105 1.802 1.732 1.00 93.94 99 LEU A O 1
ATOM 760 N N . SER A 1 100 ? -9.024 3.686 2.931 1.00 93.62 100 SER A N 1
ATOM 761 C CA . SER A 1 100 ? -9.175 3.015 4.225 1.00 93.62 100 SER A CA 1
ATOM 762 C C . SER A 1 100 ? -9.832 3.923 5.261 1.00 93.62 100 SER A C 1
ATOM 764 O O . SER A 1 100 ? -9.553 5.121 5.333 1.00 93.62 100 SER A O 1
ATOM 766 N N . LYS A 1 101 ? -10.652 3.348 6.141 1.00 90.31 101 LYS A N 1
ATOM 767 C CA . LYS A 1 101 ? -11.452 4.072 7.142 1.00 90.31 101 LYS A CA 1
ATOM 768 C C . LYS A 1 101 ? -10.635 4.292 8.430 1.00 90.31 101 LYS A C 1
ATOM 770 O O . LYS A 1 101 ? -10.243 3.346 9.105 1.00 90.31 101 LYS A O 1
ATOM 775 N N . ALA A 1 102 ? -10.351 5.544 8.794 1.00 85.94 102 ALA A N 1
ATOM 776 C CA . ALA A 1 102 ? -9.684 5.910 10.048 1.00 85.94 102 ALA A CA 1
ATOM 777 C C . ALA A 1 102 ? -10.716 6.087 11.173 1.00 85.94 102 ALA A C 1
ATOM 779 O O . ALA A 1 102 ? -11.369 7.129 11.279 1.00 85.94 102 ALA A O 1
ATOM 780 N N . TYR A 1 103 ? -10.874 5.070 12.019 1.00 86.00 103 TYR A N 1
ATOM 781 C CA . TYR A 1 103 ? -11.885 5.069 13.077 1.00 86.00 103 TYR A CA 1
ATOM 782 C C . TYR A 1 103 ? -11.465 5.866 14.322 1.00 86.00 103 TYR A C 1
ATOM 784 O O . TYR A 1 103 ? -10.335 5.777 14.799 1.00 86.00 103 TYR A O 1
ATOM 792 N N . TYR A 1 104 ? -12.411 6.606 14.899 1.00 85.19 104 TYR A N 1
ATOM 793 C CA . TYR A 1 104 ? -12.251 7.377 16.131 1.00 85.19 104 TYR A CA 1
ATOM 794 C C . TYR A 1 104 ? -13.518 7.322 17.001 1.00 85.19 104 TYR A C 1
ATOM 796 O O . TYR A 1 104 ? -14.604 6.951 16.550 1.00 85.19 104 TYR A O 1
ATOM 804 N N . LYS A 1 105 ? -13.391 7.685 18.283 1.00 89.25 105 LYS A N 1
ATOM 805 C CA . LYS A 1 105 ? -14.521 7.749 19.224 1.00 89.25 105 LYS A CA 1
ATOM 806 C C . LYS A 1 105 ? -15.007 9.184 19.392 1.00 89.25 105 LYS A C 1
ATOM 808 O O . LYS A 1 105 ? -14.222 10.066 19.738 1.00 89.25 105 LYS A O 1
ATOM 813 N N . GLN A 1 106 ? -16.309 9.406 19.224 1.00 89.75 106 GLN A N 1
ATOM 814 C CA . GLN A 1 106 ? -16.971 10.670 19.547 1.00 89.75 106 GLN A CA 1
ATOM 815 C C . GLN A 1 106 ? -18.035 10.413 20.621 1.00 89.75 106 GLN A C 1
ATOM 817 O O . GLN A 1 106 ? -19.164 10.018 20.339 1.00 89.75 106 GLN A O 1
ATOM 822 N N . GLY A 1 107 ? -17.651 10.587 21.888 1.00 91.69 107 GLY A N 1
ATOM 823 C CA . GLY A 1 107 ? -18.477 10.153 23.016 1.00 91.69 107 GLY A CA 1
ATOM 824 C C . GLY A 1 107 ? -18.583 8.626 23.055 1.00 91.69 107 GLY A C 1
ATOM 825 O O . GLY A 1 107 ? -17.568 7.946 23.186 1.00 91.69 107 GLY A O 1
ATOM 826 N N . ALA A 1 108 ? -19.803 8.095 22.944 1.00 92.25 108 ALA A N 1
ATOM 827 C CA . ALA A 1 108 ? -20.056 6.653 22.880 1.00 92.25 108 ALA A CA 1
ATOM 828 C C . ALA A 1 108 ? -20.042 6.085 21.444 1.00 92.25 108 ALA A C 1
ATOM 830 O O . ALA A 1 108 ? -19.972 4.869 21.273 1.00 92.25 108 ALA A O 1
ATOM 831 N N . GLU A 1 109 ? -20.106 6.939 20.419 1.00 93.44 109 GLU A N 1
ATOM 832 C CA . GLU A 1 109 ? -20.187 6.521 19.016 1.00 93.44 109 GLU A CA 1
ATOM 833 C C . GLU A 1 109 ? -18.794 6.215 18.445 1.00 93.44 109 GLU A C 1
ATOM 835 O O . GLU A 1 109 ? -17.837 6.963 18.670 1.00 93.44 109 GLU A O 1
ATOM 840 N N . THR A 1 110 ? -18.684 5.133 17.669 1.00 90.00 110 THR A N 1
ATOM 841 C CA . THR A 1 110 ? -17.577 4.953 16.719 1.00 90.00 110 THR A CA 1
ATOM 842 C C . THR A 1 110 ? -17.916 5.725 15.449 1.00 90.00 110 THR A C 1
ATOM 844 O O . THR A 1 110 ? -19.006 5.558 14.907 1.00 90.00 110 THR A O 1
ATOM 847 N N . LYS A 1 111 ? -16.987 6.543 14.963 1.00 90.56 111 LYS A N 1
ATOM 848 C CA . LYS A 1 111 ? -17.058 7.210 13.656 1.00 90.56 111 LYS A CA 1
ATOM 849 C C . LYS A 1 111 ? -15.791 6.907 12.879 1.00 90.56 111 LYS A C 1
ATOM 851 O O . LYS A 1 111 ? -14.824 6.429 13.465 1.00 90.56 111 LYS A O 1
ATOM 856 N N . PHE A 1 112 ? -15.790 7.188 11.586 1.00 89.19 112 PHE A N 1
ATOM 857 C CA . PHE A 1 112 ? -14.584 7.156 10.772 1.00 89.19 112 PHE A CA 1
ATOM 858 C C . PHE A 1 112 ? -14.461 8.428 9.940 1.00 89.19 112 PHE A C 1
ATOM 860 O O . PHE A 1 112 ? -15.423 9.181 9.785 1.00 89.19 112 PHE A O 1
ATOM 867 N N . VAL A 1 113 ? -13.252 8.669 9.455 1.00 88.75 113 VAL A N 1
ATOM 868 C CA . VAL A 1 113 ? -12.973 9.541 8.317 1.00 88.75 113 VAL A CA 1
ATOM 869 C C . VAL A 1 113 ? -12.241 8.696 7.281 1.00 88.75 113 VAL A C 1
ATOM 871 O O . VAL A 1 113 ? -11.463 7.814 7.648 1.00 88.75 113 VAL A O 1
ATOM 874 N N . GLU A 1 114 ? -12.530 8.893 6.005 1.00 88.75 114 GLU A N 1
ATOM 875 C CA . GLU A 1 114 ? -11.845 8.164 4.939 1.00 88.75 114 GLU A CA 1
ATOM 876 C C . GLU A 1 114 ? -10.433 8.722 4.733 1.00 88.75 114 GLU A C 1
ATOM 878 O O . GLU A 1 114 ? -10.049 9.765 5.274 1.00 88.75 114 GLU A O 1
ATOM 883 N N . SER A 1 115 ? -9.593 7.962 4.047 1.00 90.56 115 SER A N 1
ATOM 884 C CA . SER A 1 115 ? -8.237 8.379 3.709 1.00 90.56 115 SER A CA 1
ATOM 885 C C . SER A 1 115 ? -7.822 7.697 2.424 1.00 90.56 115 SER A C 1
ATOM 887 O O . SER A 1 115 ? -8.004 6.483 2.316 1.00 90.56 115 SER A O 1
ATOM 889 N N . MET A 1 116 ? -7.240 8.459 1.505 1.00 92.00 116 MET A N 1
ATOM 890 C CA . MET A 1 116 ? -6.763 7.957 0.221 1.00 92.00 116 MET A CA 1
ATOM 891 C C . MET A 1 116 ? -5.270 7.643 0.304 1.00 92.00 116 MET A C 1
ATOM 893 O O . MET A 1 116 ? -4.532 8.253 1.087 1.00 92.00 116 MET A O 1
ATOM 897 N N . MET A 1 117 ? -4.813 6.671 -0.480 1.00 94.50 117 MET A N 1
ATOM 898 C CA . MET A 1 117 ? -3.396 6.340 -0.561 1.00 94.50 117 MET A CA 1
ATOM 899 C C . MET A 1 117 ? -2.645 7.325 -1.467 1.00 94.50 117 MET A C 1
ATOM 901 O O . MET A 1 117 ? -2.950 7.464 -2.648 1.00 94.50 117 MET A O 1
ATOM 905 N N . VAL A 1 118 ? -1.599 7.942 -0.920 1.00 93.44 118 VAL A N 1
ATOM 906 C CA . VAL A 1 118 ? -0.605 8.755 -1.631 1.00 93.44 118 VAL A CA 1
ATOM 907 C C . VAL A 1 118 ? 0.783 8.171 -1.381 1.00 93.44 118 VAL A C 1
ATOM 909 O O . VAL A 1 118 ? 1.190 7.977 -0.232 1.00 93.44 118 VAL A O 1
ATOM 912 N N . VAL A 1 119 ? 1.531 7.912 -2.450 1.00 93.75 119 VAL A N 1
ATOM 913 C CA . VAL A 1 119 ? 2.908 7.405 -2.405 1.00 93.75 119 VAL A CA 1
ATOM 914 C C . VAL A 1 119 ? 3.890 8.580 -2.357 1.00 93.75 119 VAL A C 1
ATOM 916 O O . VAL A 1 119 ? 4.060 9.312 -3.329 1.00 93.75 119 VAL A O 1
ATOM 919 N N . GLY A 1 120 ? 4.530 8.783 -1.201 1.00 92.19 120 GLY A N 1
ATOM 920 C CA . GLY A 1 120 ? 5.445 9.902 -0.952 1.00 92.19 120 GLY A CA 1
ATOM 921 C C . GLY A 1 120 ? 6.919 9.507 -1.060 1.00 92.19 120 GLY A C 1
ATOM 922 O O . GLY A 1 120 ? 7.369 8.594 -0.369 1.00 92.19 120 GLY A O 1
ATOM 923 N N . THR A 1 121 ? 7.694 10.210 -1.888 1.00 92.38 121 THR A N 1
ATOM 924 C CA . THR A 1 121 ? 9.145 9.993 -2.024 1.00 92.38 121 THR A CA 1
ATOM 925 C C . THR A 1 121 ? 9.931 10.559 -0.839 1.00 92.38 121 THR A C 1
ATOM 927 O O . THR A 1 121 ? 9.557 11.571 -0.243 1.00 92.38 121 THR A O 1
ATOM 930 N N . GLN A 1 122 ? 11.067 9.938 -0.516 1.00 85.06 122 GLN A N 1
ATOM 931 C CA . GLN A 1 122 ? 11.996 10.436 0.498 1.00 85.06 122 GLN A CA 1
ATOM 932 C C . GLN A 1 122 ? 13.290 10.944 -0.144 1.00 85.06 122 GLN A C 1
ATOM 934 O O . GLN A 1 122 ? 13.891 10.275 -0.971 1.00 85.06 122 GLN A O 1
ATOM 939 N N . LEU A 1 123 ? 13.785 12.113 0.277 1.00 88.19 123 LEU A N 1
ATOM 940 C CA . LEU A 1 123 ? 14.986 12.739 -0.314 1.00 88.19 123 LEU A CA 1
ATOM 941 C C . LEU A 1 123 ? 16.318 12.020 -0.005 1.00 88.19 123 LEU A C 1
ATOM 943 O O . LEU A 1 123 ? 17.378 12.505 -0.401 1.00 88.19 123 LEU A O 1
ATOM 947 N N . TRP A 1 124 ? 16.284 10.924 0.752 1.00 88.06 124 TRP A N 1
ATOM 948 C CA . TRP A 1 124 ? 17.459 10.217 1.274 1.00 88.06 124 TRP A CA 1
ATOM 949 C C . TRP A 1 124 ? 17.425 8.699 1.023 1.00 88.06 124 TRP A C 1
ATOM 951 O O . TRP A 1 124 ? 18.322 8.003 1.491 1.00 88.06 124 TRP A O 1
ATOM 961 N N . SER A 1 125 ? 16.412 8.206 0.307 1.00 90.06 125 SER A N 1
ATOM 962 C CA . SER A 1 125 ? 16.109 6.788 0.094 1.00 90.06 125 SER A CA 1
ATOM 963 C C . SER A 1 125 ? 15.563 6.589 -1.325 1.00 90.06 125 SER A C 1
ATOM 965 O O . SER A 1 125 ? 14.941 7.503 -1.868 1.00 90.06 125 SER A O 1
ATOM 967 N N . ASP A 1 126 ? 15.781 5.420 -1.930 1.00 92.44 126 ASP A N 1
ATOM 968 C CA . ASP A 1 126 ? 15.162 5.037 -3.211 1.00 92.44 126 ASP A CA 1
ATOM 969 C C . ASP A 1 126 ? 13.823 4.291 -3.057 1.00 92.44 126 ASP A C 1
ATOM 971 O O . ASP A 1 126 ? 13.240 3.809 -4.033 1.00 92.44 126 ASP A O 1
ATOM 975 N N . LEU A 1 127 ? 13.269 4.312 -1.842 1.00 94.94 127 LEU A N 1
ATOM 976 C CA . LEU A 1 127 ? 11.887 3.953 -1.544 1.00 94.94 127 LEU A CA 1
ATOM 977 C C . LEU A 1 127 ? 10.975 5.186 -1.493 1.00 94.94 127 LEU A C 1
ATOM 979 O O . LEU A 1 127 ? 11.321 6.250 -0.968 1.00 94.94 127 LEU A O 1
ATOM 983 N N . ALA A 1 128 ? 9.743 4.993 -1.949 1.00 95.50 128 ALA A N 1
ATOM 984 C CA . ALA A 1 128 ? 8.609 5.846 -1.631 1.00 95.50 128 ALA A CA 1
ATOM 985 C C . ALA A 1 128 ? 7.632 5.104 -0.705 1.00 95.50 128 ALA A C 1
ATOM 987 O O . ALA A 1 128 ? 7.441 3.893 -0.819 1.00 95.50 128 ALA A O 1
ATOM 988 N N . ILE A 1 129 ? 7.016 5.836 0.223 1.00 95.44 129 ILE A N 1
ATOM 989 C CA . ILE A 1 129 ? 6.143 5.280 1.260 1.00 95.44 129 ILE A CA 1
ATOM 990 C C . ILE A 1 129 ? 4.673 5.466 0.855 1.00 95.44 129 ILE A C 1
ATOM 992 O O . ILE A 1 129 ? 4.225 6.611 0.733 1.00 95.44 129 ILE A O 1
ATOM 996 N N . PRO A 1 130 ? 3.895 4.380 0.702 1.00 95.69 130 PRO A N 1
ATOM 997 C CA . PRO A 1 130 ? 2.443 4.432 0.598 1.00 95.69 130 PRO A CA 1
ATOM 998 C C . PRO A 1 130 ? 1.842 4.907 1.922 1.00 95.69 130 PRO A C 1
ATOM 1000 O O . PRO A 1 130 ? 1.946 4.247 2.960 1.00 95.69 130 PRO A O 1
ATOM 1003 N N . SER A 1 131 ? 1.218 6.079 1.885 1.00 92.94 131 SER A N 1
ATOM 1004 C CA . SER A 1 131 ? 0.625 6.736 3.045 1.00 92.94 131 SER A CA 1
ATOM 1005 C C . SER A 1 131 ? -0.865 6.959 2.821 1.00 92.94 131 SER A C 1
ATOM 1007 O O . SER A 1 131 ? -1.269 7.562 1.836 1.00 92.94 131 SER A O 1
ATOM 1009 N N . LEU A 1 132 ? -1.691 6.476 3.741 1.00 93.25 132 LEU A N 1
ATOM 1010 C CA . LEU A 1 132 ? -3.125 6.741 3.770 1.00 93.25 132 LEU A CA 1
ATOM 1011 C C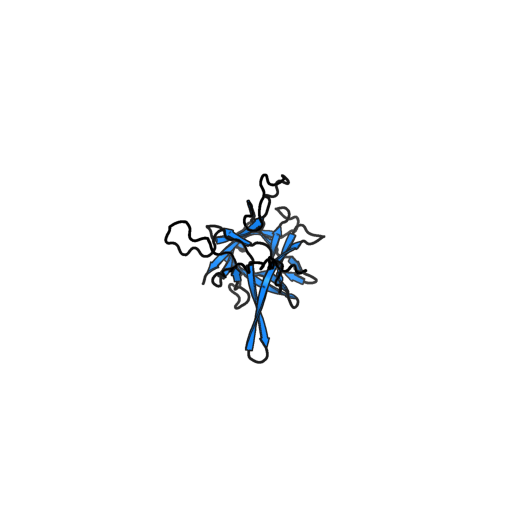 . LEU A 1 132 ? -3.331 8.059 4.512 1.00 93.25 132 LEU A C 1
ATOM 1013 O O . LEU A 1 132 ? -3.100 8.125 5.726 1.00 93.25 132 LEU A O 1
ATOM 1017 N N . GLN A 1 133 ? -3.722 9.103 3.789 1.00 90.12 133 GLN A N 1
ATOM 1018 C CA . GLN A 1 133 ? -3.873 10.459 4.316 1.00 90.12 133 GLN A CA 1
ATOM 1019 C C . GLN A 1 133 ? -5.337 10.891 4.285 1.00 90.12 133 GLN A C 1
ATOM 1021 O O . GLN A 1 133 ? -6.074 10.538 3.371 1.00 90.12 133 GLN A O 1
ATOM 1026 N N . VAL A 1 134 ? -5.773 11.652 5.290 1.00 86.06 134 VAL A N 1
ATOM 1027 C CA . VAL A 1 134 ? -7.081 12.322 5.239 1.00 86.06 134 VAL A CA 1
ATOM 1028 C C . VAL A 1 134 ? -6.970 13.507 4.280 1.00 86.06 134 VAL A C 1
ATOM 1030 O O . VAL A 1 134 ? -6.475 14.568 4.664 1.00 86.06 134 VAL A O 1
ATOM 1033 N N . ASN A 1 135 ? -7.394 13.298 3.039 1.00 73.44 135 ASN A N 1
ATOM 1034 C CA . ASN A 1 135 ? -7.395 14.268 1.952 1.00 73.44 135 ASN A CA 1
ATOM 1035 C C . ASN A 1 135 ? -8.582 14.023 1.000 1.00 73.44 135 ASN A C 1
ATOM 1037 O O . ASN A 1 135 ? -9.263 13.002 1.087 1.00 73.44 135 ASN A O 1
ATOM 1041 N N . ASP A 1 136 ? -8.833 15.002 0.137 1.00 67.00 136 ASP A N 1
ATOM 1042 C CA . ASP A 1 136 ? -9.939 15.061 -0.822 1.00 67.00 136 ASP A CA 1
ATOM 1043 C C . ASP A 1 136 ? -9.486 15.308 -2.277 1.00 67.00 136 ASP A C 1
ATOM 1045 O O . ASP A 1 136 ? -10.232 14.973 -3.193 1.00 67.00 136 ASP A O 1
ATOM 1049 N N . ASP A 1 137 ? -8.264 15.817 -2.493 1.00 72.94 137 ASP A N 1
ATOM 1050 C CA . ASP A 1 137 ? -7.772 16.239 -3.820 1.00 72.94 137 ASP A CA 1
ATOM 1051 C C . ASP A 1 137 ? -6.651 15.358 -4.436 1.00 72.94 137 ASP A C 1
ATOM 1053 O O . ASP A 1 137 ? -6.501 15.338 -5.657 1.00 72.94 137 ASP A O 1
ATOM 1057 N N . ASP A 1 138 ? -5.848 14.641 -3.633 1.00 82.81 138 ASP A N 1
ATOM 1058 C CA . ASP A 1 138 ? -4.620 13.949 -4.086 1.00 82.81 138 ASP A CA 1
ATOM 1059 C C . ASP A 1 138 ? -4.649 12.434 -3.800 1.00 82.81 138 ASP A C 1
ATOM 1061 O O . ASP A 1 138 ? -4.785 12.011 -2.651 1.00 82.81 138 ASP A O 1
ATOM 1065 N N . TYR A 1 139 ? -4.398 11.597 -4.809 1.00 89.69 139 TYR A N 1
ATOM 1066 C CA . TYR A 1 139 ? -4.197 10.151 -4.642 1.00 89.69 139 TYR A CA 1
ATOM 1067 C C . TYR A 1 139 ? -3.152 9.602 -5.623 1.00 89.69 139 TYR A C 1
ATOM 1069 O O . TYR A 1 139 ? -2.830 10.219 -6.639 1.00 89.69 139 TYR A O 1
ATOM 1077 N N . SER A 1 140 ? -2.594 8.431 -5.318 1.00 91.12 140 SER A N 1
ATOM 1078 C CA . SER A 1 140 ? -1.816 7.637 -6.275 1.00 91.12 140 SER A CA 1
ATOM 1079 C C . SER A 1 140 ? -2.740 6.622 -6.952 1.00 91.12 140 SER A C 1
ATOM 1081 O O . SER A 1 140 ? -3.437 5.912 -6.227 1.00 91.12 140 SER A O 1
ATOM 1083 N N . PRO A 1 141 ? -2.770 6.539 -8.297 1.00 89.12 141 PRO A N 1
ATOM 1084 C CA . PRO A 1 141 ? -3.688 5.658 -9.009 1.00 89.12 141 PRO A CA 1
ATOM 1085 C C . PRO A 1 141 ? -3.297 4.197 -8.778 1.00 89.12 141 PRO A C 1
ATOM 1087 O O . PRO A 1 141 ? -2.247 3.733 -9.228 1.00 89.12 141 PRO A O 1
ATOM 1090 N N . VAL A 1 142 ? -4.146 3.495 -8.040 1.00 92.75 142 VAL A N 1
ATOM 1091 C CA . VAL A 1 142 ? -4.098 2.052 -7.825 1.00 92.75 142 VAL A CA 1
ATOM 1092 C C . VAL A 1 142 ? -5.000 1.396 -8.858 1.00 92.75 142 VAL A C 1
ATOM 1094 O O . VAL A 1 142 ? -6.013 1.973 -9.232 1.00 92.75 142 VAL A O 1
ATOM 1097 N N . GLY A 1 143 ? -4.630 0.203 -9.305 1.00 92.06 143 GLY A N 1
ATOM 1098 C CA . GLY A 1 143 ? -5.543 -0.722 -9.966 1.00 92.06 143 GLY A CA 1
ATOM 1099 C C . GLY A 1 143 ? -5.284 -2.147 -9.486 1.00 92.06 143 GLY A C 1
ATOM 1100 O O . GLY A 1 143 ? -4.342 -2.391 -8.722 1.00 92.06 143 GLY A O 1
ATOM 1101 N N . PHE A 1 144 ? -6.128 -3.071 -9.931 1.00 93.56 144 PHE A N 1
ATOM 1102 C CA . PHE A 1 144 ? -5.998 -4.505 -9.682 1.00 93.56 144 PHE A CA 1
ATOM 1103 C C . PHE A 1 144 ? -6.115 -5.241 -11.016 1.00 93.56 144 PHE A C 1
ATOM 1105 O O . PHE A 1 144 ? -6.991 -4.904 -11.810 1.00 93.56 144 PHE A O 1
ATOM 1112 N N . ASP A 1 145 ? -5.201 -6.170 -11.295 1.00 91.19 145 ASP A N 1
ATOM 1113 C CA . ASP A 1 145 ? -5.203 -6.935 -12.549 1.00 91.19 145 ASP A CA 1
ATOM 1114 C C . ASP A 1 145 ? -6.233 -8.082 -12.546 1.00 91.19 145 ASP A C 1
ATOM 1116 O O . ASP A 1 145 ? -6.981 -8.264 -11.584 1.00 91.19 145 ASP A O 1
ATOM 1120 N N . ASP A 1 146 ? -6.291 -8.846 -13.640 1.00 89.75 146 ASP A N 1
ATOM 1121 C CA . ASP A 1 146 ? -7.219 -9.973 -13.829 1.00 89.75 146 ASP A CA 1
ATOM 1122 C C . ASP A 1 146 ? -7.096 -11.044 -12.721 1.00 89.75 146 ASP A C 1
ATOM 1124 O O . ASP A 1 146 ? -8.080 -11.718 -12.397 1.00 89.75 146 ASP A O 1
ATOM 1128 N N . ASP A 1 147 ? -5.895 -11.158 -12.136 1.00 93.19 147 ASP A N 1
ATOM 1129 C CA . ASP A 1 147 ? -5.500 -12.028 -11.020 1.00 93.19 147 ASP A CA 1
ATOM 1130 C C . ASP A 1 147 ? -5.613 -11.303 -9.648 1.00 93.19 147 ASP A C 1
ATOM 1132 O O . ASP A 1 147 ? -5.034 -11.745 -8.650 1.00 93.19 147 ASP A O 1
ATOM 1136 N N . ASP A 1 148 ? -6.340 -10.179 -9.578 1.00 95.19 148 ASP A N 1
ATOM 1137 C CA . ASP A 1 148 ? -6.574 -9.322 -8.403 1.00 95.19 148 ASP A CA 1
ATOM 1138 C C . ASP A 1 148 ? -5.292 -8.799 -7.708 1.00 95.19 148 ASP A C 1
ATOM 1140 O O . ASP A 1 148 ? -5.309 -8.411 -6.529 1.00 95.19 148 ASP A O 1
ATOM 1144 N N . ASN A 1 149 ? -4.160 -8.740 -8.420 1.00 96.94 149 ASN A N 1
ATOM 1145 C CA . ASN A 1 149 ? -2.915 -8.184 -7.895 1.00 96.94 149 ASN A CA 1
ATOM 1146 C C . ASN A 1 149 ? -2.884 -6.659 -8.028 1.00 96.94 149 ASN A C 1
ATOM 1148 O O . ASN A 1 149 ? -3.112 -6.079 -9.087 1.00 96.94 149 ASN A O 1
ATOM 1152 N N . MET A 1 150 ? -2.545 -6.001 -6.925 1.00 96.94 150 MET A N 1
ATOM 1153 C CA . MET A 1 150 ? -2.453 -4.555 -6.804 1.00 96.94 150 MET A CA 1
ATOM 1154 C C . MET A 1 150 ? -1.259 -4.010 -7.596 1.00 96.94 150 MET A C 1
ATOM 1156 O O . MET A 1 150 ? -0.111 -4.379 -7.336 1.00 96.94 150 MET A O 1
ATOM 1160 N N . TYR A 1 151 ? -1.503 -3.031 -8.462 1.00 94.62 151 TYR A N 1
ATOM 1161 C CA . TYR A 1 151 ? -0.468 -2.252 -9.142 1.00 94.62 151 TYR A CA 1
ATOM 1162 C C . TYR A 1 151 ? -0.618 -0.752 -8.876 1.00 94.62 151 TYR A C 1
ATOM 1164 O O . TYR A 1 151 ? -1.676 -0.273 -8.463 1.00 94.62 151 TYR A O 1
ATOM 1172 N N . LEU A 1 152 ? 0.450 0.009 -9.132 1.00 91.81 152 LEU A N 1
ATOM 1173 C CA . LEU A 1 152 ? 0.320 1.445 -9.396 1.00 91.81 152 LEU A CA 1
ATOM 1174 C C . LEU A 1 152 ? 0.284 1.669 -10.898 1.00 91.81 152 LEU A C 1
ATOM 1176 O O . LEU A 1 152 ? 1.106 1.122 -11.635 1.00 91.81 152 LEU A O 1
ATOM 1180 N N . ALA A 1 153 ? -0.664 2.480 -11.342 1.00 87.00 153 ALA A N 1
ATOM 1181 C CA . ALA A 1 153 ? -0.811 2.810 -12.743 1.00 87.00 153 ALA A CA 1
ATOM 1182 C C . ALA A 1 153 ? 0.130 3.968 -13.109 1.00 87.00 153 ALA A C 1
ATOM 1184 O O . ALA A 1 153 ? 0.198 4.979 -12.405 1.00 87.00 153 ALA A O 1
ATOM 1185 N N . ALA A 1 154 ? 0.883 3.829 -14.199 1.00 77.19 154 ALA A N 1
ATOM 1186 C CA . ALA A 1 154 ? 1.932 4.772 -14.564 1.00 77.19 154 ALA A CA 1
ATOM 1187 C C . ALA A 1 154 ? 1.868 5.207 -16.031 1.00 77.19 154 ALA A C 1
ATOM 1189 O O . ALA A 1 154 ? 1.519 4.447 -16.932 1.00 77.19 154 ALA A O 1
ATOM 1190 N N . TYR A 1 155 ? 2.299 6.447 -16.271 1.00 68.31 155 TYR A N 1
ATOM 1191 C CA . TYR A 1 155 ? 2.414 7.054 -17.603 1.00 68.31 155 TYR A CA 1
ATOM 1192 C C . TYR A 1 155 ? 3.667 6.613 -18.388 1.00 68.31 155 TYR A C 1
ATOM 1194 O O . TYR A 1 155 ? 3.990 7.199 -19.420 1.00 68.31 155 TYR A O 1
ATOM 1202 N N . GLY A 1 156 ? 4.425 5.651 -17.864 1.00 63.88 156 GLY A N 1
ATOM 1203 C CA . GLY A 1 156 ? 5.675 5.167 -18.438 1.00 63.88 156 GLY A CA 1
ATOM 1204 C C . GLY A 1 156 ? 6.143 3.887 -17.749 1.00 63.88 156 GLY A C 1
ATOM 1205 O O . GLY A 1 156 ? 5.720 3.577 -16.640 1.00 63.88 156 GLY A O 1
ATOM 1206 N N . ASP A 1 157 ? 7.022 3.155 -18.421 1.00 63.62 157 ASP A N 1
ATOM 1207 C CA . ASP A 1 157 ? 7.499 1.808 -18.072 1.00 63.62 157 ASP A CA 1
ATOM 1208 C C . ASP A 1 157 ? 8.858 1.793 -17.336 1.00 63.62 157 ASP A C 1
ATOM 1210 O O . ASP A 1 157 ? 9.413 0.736 -17.043 1.00 63.62 157 ASP A O 1
ATOM 1214 N N . GLY A 1 158 ? 9.431 2.970 -17.061 1.00 62.00 158 GLY A N 1
ATOM 1215 C CA . GLY A 1 158 ? 10.772 3.121 -16.481 1.00 62.00 158 GLY A CA 1
ATOM 1216 C C . GLY A 1 158 ? 11.932 3.066 -17.489 1.00 62.00 158 GLY A C 1
ATOM 1217 O O . GLY A 1 158 ? 13.088 3.234 -17.092 1.00 62.00 158 GLY A O 1
ATOM 1218 N N . SER A 1 159 ? 11.666 2.913 -18.792 1.00 65.31 159 SER A N 1
ATOM 1219 C CA . SER A 1 159 ? 12.695 2.894 -19.852 1.00 65.31 159 SER A CA 1
ATOM 1220 C C . SER A 1 159 ? 13.455 4.219 -20.025 1.00 65.31 159 SER A C 1
ATOM 1222 O O . SER A 1 159 ? 14.532 4.237 -20.619 1.00 65.31 159 SER A O 1
ATOM 1224 N N . HIS A 1 160 ? 12.919 5.321 -19.485 1.00 63.28 160 HIS A N 1
ATOM 1225 C CA . HIS A 1 160 ? 13.306 6.713 -19.768 1.00 63.28 160 HIS A CA 1
ATOM 1226 C C . HIS A 1 160 ? 13.065 7.163 -21.222 1.00 63.28 160 HIS A C 1
ATOM 1228 O O . HIS A 1 160 ? 13.456 8.277 -21.587 1.00 63.28 160 HIS A O 1
ATOM 1234 N N . GLU A 1 161 ? 12.399 6.352 -22.045 1.00 63.03 161 GLU A N 1
ATOM 1235 C CA . GLU A 1 161 ? 11.872 6.801 -23.329 1.00 63.03 161 GLU A CA 1
ATOM 1236 C C . GLU A 1 161 ? 10.601 7.637 -23.098 1.00 63.03 161 GLU A C 1
ATOM 1238 O O . GLU A 1 161 ? 9.870 7.449 -22.125 1.00 63.03 161 GLU A O 1
ATOM 1243 N N . ALA A 1 162 ? 10.353 8.627 -23.959 1.00 58.28 162 ALA A N 1
ATOM 1244 C CA . ALA A 1 162 ? 9.104 9.380 -23.887 1.00 58.28 162 ALA A CA 1
ATOM 1245 C C . ALA A 1 162 ? 7.958 8.471 -24.366 1.00 58.28 162 ALA A C 1
ATOM 1247 O O . ALA A 1 162 ? 8.120 7.864 -25.430 1.00 58.28 162 ALA A O 1
ATOM 1248 N N . PRO A 1 163 ? 6.816 8.388 -23.651 1.00 58.00 163 PRO A N 1
ATOM 1249 C CA . PRO A 1 163 ? 5.687 7.583 -24.104 1.00 58.00 163 PRO A CA 1
ATOM 1250 C C . PRO A 1 163 ? 5.276 8.026 -25.512 1.00 58.00 163 PRO A C 1
ATOM 1252 O O . PRO A 1 163 ? 5.172 9.223 -25.796 1.00 58.00 163 PRO A O 1
ATOM 1255 N N . ALA A 1 164 ? 5.111 7.050 -26.408 1.00 54.41 164 ALA A N 1
ATOM 1256 C CA . ALA A 1 164 ? 4.938 7.302 -27.838 1.00 54.41 164 ALA A CA 1
ATOM 1257 C C . ALA A 1 164 ? 3.635 8.057 -28.159 1.00 54.41 164 ALA A C 1
ATOM 1259 O O . ALA A 1 164 ? 3.588 8.822 -29.125 1.00 54.41 164 ALA A O 1
ATOM 1260 N N . ASP A 1 165 ? 2.617 7.876 -27.316 1.00 58.62 165 ASP A N 1
ATOM 1261 C CA . ASP A 1 165 ? 1.270 8.412 -27.473 1.00 58.62 165 ASP A CA 1
ATOM 1262 C C . ASP A 1 165 ? 0.831 9.262 -26.269 1.00 58.62 165 ASP A C 1
ATOM 1264 O O . ASP A 1 165 ? 1.481 9.326 -25.223 1.00 58.62 165 ASP A O 1
ATOM 1268 N N . LYS A 1 166 ? -0.290 9.975 -26.431 1.00 52.78 166 LYS A N 1
ATOM 1269 C CA . LYS A 1 166 ? -0.860 10.847 -25.394 1.00 52.78 166 LYS A CA 1
ATOM 1270 C C . LYS A 1 166 ? -1.599 10.041 -24.326 1.00 52.78 166 LYS A C 1
ATOM 1272 O O . LYS A 1 166 ? -2.824 9.972 -24.350 1.00 52.78 166 LYS A O 1
ATOM 1277 N N . VAL A 1 167 ? -0.845 9.511 -23.375 1.00 54.97 167 VAL A N 1
ATOM 1278 C CA . VAL A 1 167 ? -1.376 8.891 -22.154 1.00 54.97 167 VAL A CA 1
ATOM 1279 C C . VAL A 1 167 ? -2.265 9.890 -21.391 1.00 54.97 167 VAL A C 1
ATOM 1281 O O . VAL A 1 167 ? -1.906 11.069 -21.278 1.00 54.97 167 VAL A O 1
ATOM 1284 N N . THR A 1 168 ? -3.417 9.452 -20.871 1.00 55.00 168 THR A N 1
ATOM 1285 C CA . THR A 1 168 ? -4.321 10.303 -20.066 1.00 55.00 168 THR A CA 1
ATOM 1286 C C . THR A 1 168 ? -4.378 9.823 -18.612 1.00 55.00 168 THR A C 1
ATOM 1288 O O . THR A 1 168 ? -4.038 8.673 -18.353 1.00 55.00 168 THR A O 1
ATOM 1291 N N . PRO A 1 169 ? -4.810 10.648 -17.636 1.00 49.84 169 PRO A N 1
ATOM 1292 C CA . PRO A 1 169 ? -4.883 10.218 -16.234 1.00 49.84 169 PRO A CA 1
ATOM 1293 C C . PRO A 1 169 ? -5.826 9.047 -15.954 1.00 49.84 169 PRO A C 1
ATOM 1295 O O . PRO A 1 169 ? -5.703 8.427 -14.906 1.00 49.84 169 PRO A O 1
ATOM 1298 N N . TRP A 1 170 ? -6.745 8.766 -16.879 1.00 53.47 170 TRP A N 1
ATOM 1299 C CA . TRP A 1 170 ? -7.731 7.686 -16.800 1.00 53.47 170 TRP A CA 1
ATOM 1300 C C . TRP A 1 170 ? -7.403 6.511 -17.732 1.00 53.47 170 TRP A C 1
ATOM 1302 O O . TRP A 1 170 ? -8.100 5.509 -17.714 1.00 53.47 170 TRP A O 1
ATOM 1312 N N . ASP A 1 171 ? -6.344 6.652 -18.533 1.00 56.88 171 ASP A N 1
ATOM 1313 C CA . ASP A 1 171 ? -5.809 5.644 -19.453 1.00 56.88 171 ASP A CA 1
ATOM 1314 C C . ASP A 1 171 ? -4.267 5.641 -19.330 1.00 56.88 171 ASP A C 1
ATOM 1316 O O . ASP A 1 171 ? -3.563 6.158 -20.209 1.00 56.88 171 ASP A O 1
ATOM 1320 N N . PRO A 1 172 ? -3.727 5.217 -18.166 1.00 59.09 172 PRO A N 1
ATOM 1321 C CA . PRO A 1 172 ? -2.294 5.065 -17.932 1.00 59.09 172 PRO A CA 1
ATOM 1322 C C . PRO A 1 172 ? -1.769 3.825 -18.660 1.00 59.09 172 PRO A C 1
ATOM 1324 O O . PRO A 1 172 ? -2.288 2.725 -18.503 1.00 59.09 172 PRO A O 1
ATOM 1327 N N . SER A 1 173 ? -0.687 3.976 -19.422 1.00 60.25 173 SER A N 1
ATOM 1328 C CA . SER A 1 173 ? -0.253 2.942 -20.366 1.00 60.25 173 SER A CA 1
ATOM 1329 C C . SER A 1 173 ? 0.362 1.686 -19.732 1.00 60.25 173 SER A C 1
ATOM 1331 O O . SER A 1 173 ? 0.557 0.703 -20.448 1.00 60.25 173 SER A O 1
ATOM 1333 N N . HIS A 1 174 ? 0.701 1.693 -18.432 1.00 77.00 174 HIS A N 1
ATOM 1334 C CA . HIS A 1 174 ? 1.361 0.561 -17.768 1.00 77.00 174 HIS A CA 1
ATOM 1335 C C . HIS A 1 174 ? 0.906 0.331 -16.320 1.00 77.00 174 HIS A C 1
ATOM 1337 O O . HIS A 1 174 ? 0.912 1.249 -15.496 1.00 77.00 174 HIS A O 1
ATOM 1343 N N . ALA A 1 175 ? 0.640 -0.935 -15.989 1.00 87.38 175 ALA A N 1
ATOM 1344 C CA . ALA A 1 175 ? 0.618 -1.440 -14.619 1.00 87.38 175 ALA A CA 1
ATOM 1345 C C . ALA A 1 175 ? 2.056 -1.677 -14.120 1.00 87.38 175 ALA A C 1
ATOM 1347 O O . ALA A 1 175 ? 2.868 -2.298 -14.812 1.00 87.38 175 ALA A O 1
ATOM 1348 N N . MET A 1 176 ? 2.384 -1.188 -12.922 1.00 89.62 176 MET A N 1
ATOM 1349 C CA . MET A 1 176 ? 3.688 -1.378 -12.281 1.00 89.62 176 MET A CA 1
ATOM 1350 C C . MET A 1 176 ? 3.555 -2.119 -10.940 1.00 89.62 176 MET A C 1
ATOM 1352 O O . MET A 1 176 ? 2.642 -1.850 -10.160 1.00 89.62 176 MET A O 1
ATOM 1356 N N . TYR A 1 177 ? 4.528 -2.979 -10.625 1.00 94.31 177 TYR A N 1
ATOM 1357 C CA . TYR A 1 177 ? 4.494 -3.898 -9.474 1.00 94.31 177 TYR A CA 1
ATOM 1358 C C . TYR A 1 177 ? 5.746 -3.777 -8.583 1.00 94.31 177 TYR A C 1
ATOM 1360 O O . TYR A 1 177 ? 6.289 -4.770 -8.105 1.00 94.31 177 TYR A O 1
ATOM 1368 N N . ASN A 1 178 ? 6.250 -2.559 -8.356 1.00 95.38 178 ASN A N 1
ATOM 1369 C CA . ASN A 1 178 ? 7.489 -2.327 -7.596 1.00 95.38 178 ASN A CA 1
ATOM 1370 C C . ASN A 1 178 ? 7.277 -2.395 -6.066 1.00 95.38 178 ASN A C 1
ATOM 1372 O O . ASN A 1 178 ? 7.837 -1.583 -5.322 1.00 95.38 178 ASN A O 1
ATOM 1376 N N . TRP A 1 179 ? 6.457 -3.329 -5.585 1.00 98.00 179 TRP A N 1
ATOM 1377 C CA . TRP A 1 179 ? 6.130 -3.474 -4.169 1.00 98.00 179 TRP A CA 1
ATOM 1378 C C . TRP A 1 179 ? 7.209 -4.249 -3.409 1.00 98.00 179 TRP A C 1
ATOM 1380 O O . TRP A 1 179 ? 7.652 -5.322 -3.821 1.00 98.00 179 TRP A O 1
ATOM 1390 N N . TYR A 1 180 ? 7.605 -3.711 -2.256 1.00 98.38 180 TYR A N 1
ATOM 1391 C CA . TYR A 1 180 ? 8.574 -4.330 -1.356 1.00 98.38 180 TYR A CA 1
ATOM 1392 C C . TYR A 1 180 ? 8.088 -4.287 0.093 1.00 98.38 180 TYR A C 1
ATOM 1394 O O . TYR A 1 180 ? 7.704 -3.234 0.598 1.00 98.38 180 TYR A O 1
ATOM 1402 N N . ALA A 1 181 ? 8.166 -5.414 0.794 1.00 98.19 181 ALA A N 1
ATOM 1403 C CA . ALA A 1 181 ? 8.019 -5.482 2.240 1.00 98.19 181 ALA A CA 1
ATOM 1404 C C . ALA A 1 181 ? 9.368 -5.171 2.901 1.00 98.19 181 ALA A C 1
ATOM 1406 O O . ALA A 1 181 ? 10.313 -5.954 2.799 1.00 98.19 181 ALA A O 1
ATOM 1407 N N . CYS A 1 182 ? 9.472 -4.026 3.576 1.00 97.44 182 CYS A N 1
ATOM 1408 C CA . CYS A 1 182 ? 10.707 -3.567 4.208 1.00 97.44 182 CYS A CA 1
ATOM 1409 C C . CYS A 1 182 ? 10.594 -3.619 5.732 1.00 97.44 182 CYS A C 1
ATOM 1411 O O . CYS A 1 182 ? 9.718 -2.981 6.326 1.00 97.44 182 CYS A O 1
ATOM 1413 N N . ARG A 1 183 ? 11.524 -4.340 6.376 1.00 95.88 183 ARG A N 1
ATOM 1414 C CA . ARG A 1 183 ? 11.586 -4.479 7.846 1.00 95.88 183 ARG A CA 1
ATOM 1415 C C . ARG A 1 183 ? 11.704 -3.146 8.579 1.00 95.88 183 ARG A C 1
ATOM 1417 O O . ARG A 1 183 ? 11.130 -2.989 9.651 1.00 95.88 183 ARG A O 1
ATOM 1424 N N . ASP A 1 184 ? 12.451 -2.215 7.991 1.00 93.44 184 ASP A N 1
ATOM 1425 C CA . ASP A 1 184 ? 12.888 -0.979 8.633 1.00 93.44 184 ASP A CA 1
ATOM 1426 C C . ASP A 1 184 ? 12.400 0.265 7.862 1.00 93.44 184 ASP A C 1
ATOM 1428 O O . ASP A 1 184 ? 13.181 1.109 7.418 1.00 93.44 184 ASP A O 1
ATOM 1432 N N . THR A 1 185 ? 11.080 0.393 7.698 1.00 93.38 185 THR A N 1
ATOM 1433 C CA . THR A 1 185 ? 10.446 1.553 7.047 1.00 93.38 185 THR A CA 1
ATOM 1434 C C . THR A 1 185 ? 10.415 2.741 7.999 1.00 93.38 185 THR A C 1
ATOM 1436 O O . THR A 1 185 ? 9.703 2.721 9.003 1.00 93.38 185 THR A O 1
ATOM 1439 N N . HIS A 1 186 ? 11.182 3.788 7.705 1.00 90.62 186 HIS A N 1
ATOM 1440 C CA . HIS A 1 186 ? 11.310 4.948 8.585 1.00 90.62 186 HIS A CA 1
ATOM 1441 C C . HIS A 1 186 ? 10.261 6.015 8.260 1.00 90.62 186 HIS A C 1
ATOM 1443 O O . HIS A 1 186 ? 10.280 6.604 7.183 1.00 90.62 186 HIS A O 1
ATOM 1449 N N . VAL A 1 187 ? 9.374 6.305 9.217 1.00 87.75 187 VAL A N 1
ATOM 1450 C CA . VAL A 1 187 ? 8.370 7.373 9.118 1.00 87.75 187 VAL A CA 1
ATOM 1451 C C . VAL A 1 187 ? 8.520 8.300 10.320 1.00 87.75 187 VAL A C 1
ATOM 1453 O O . VAL A 1 187 ? 8.322 7.899 11.470 1.00 87.75 187 VAL A O 1
ATOM 1456 N N . ASN A 1 188 ? 8.861 9.564 10.064 1.00 83.38 188 ASN A N 1
ATOM 1457 C CA . ASN A 1 188 ? 9.197 10.552 11.094 1.00 83.38 188 ASN A CA 1
ATOM 1458 C C . ASN A 1 188 ? 10.318 10.051 12.032 1.00 83.38 188 ASN A C 1
ATOM 1460 O O . ASN A 1 188 ? 11.474 9.976 11.627 1.00 83.38 188 ASN A O 1
ATOM 1464 N N . SER A 1 189 ? 9.990 9.730 13.286 1.00 82.38 189 SER A N 1
ATOM 1465 C CA . SER A 1 189 ? 10.916 9.224 14.311 1.00 82.38 189 SER A CA 1
ATOM 1466 C C . SER A 1 189 ? 10.677 7.754 14.679 1.00 82.38 189 SER A C 1
ATOM 1468 O O . SER A 1 189 ? 11.113 7.318 15.744 1.00 82.38 189 SER A O 1
ATOM 1470 N N . TYR A 1 190 ? 9.931 7.017 13.855 1.00 88.00 190 TYR A N 1
ATOM 1471 C CA . TYR A 1 190 ? 9.505 5.643 14.110 1.00 88.00 190 TYR A CA 1
ATOM 1472 C C . TYR A 1 190 ? 9.870 4.729 12.938 1.00 88.00 190 TYR A C 1
ATOM 1474 O O . TYR A 1 190 ? 10.026 5.185 11.804 1.00 88.00 190 TYR A O 1
ATOM 1482 N N . THR A 1 191 ? 9.978 3.436 13.227 1.00 92.56 191 THR A N 1
ATOM 1483 C CA . THR A 1 191 ? 10.337 2.390 12.265 1.00 92.56 191 THR A CA 1
ATOM 1484 C C . THR A 1 191 ? 9.227 1.341 12.234 1.00 92.56 191 THR A C 1
ATOM 1486 O O . THR A 1 191 ? 8.748 0.928 13.292 1.00 92.56 191 THR A O 1
ATOM 1489 N N . TYR A 1 192 ? 8.815 0.930 11.036 1.00 94.50 192 TYR A N 1
ATOM 1490 C CA . TYR A 1 192 ? 7.683 0.036 10.789 1.00 94.50 192 TYR A CA 1
ATOM 1491 C C . TYR A 1 192 ? 8.066 -1.100 9.835 1.00 94.50 192 TYR A C 1
ATOM 1493 O O . TYR A 1 192 ? 8.816 -0.886 8.882 1.00 94.50 192 TYR A O 1
ATOM 1501 N N . HIS A 1 193 ? 7.487 -2.284 10.045 1.00 96.50 193 HIS A N 1
ATOM 1502 C CA . HIS A 1 193 ? 7.503 -3.358 9.054 1.00 96.50 193 HIS A CA 1
ATOM 1503 C C . HIS A 1 193 ? 6.347 -3.112 8.078 1.00 96.50 193 HIS A C 1
ATOM 1505 O O . HIS A 1 193 ? 5.181 -3.269 8.451 1.00 96.50 193 HIS A O 1
ATOM 1511 N N . ALA A 1 194 ? 6.656 -2.620 6.879 1.00 97.44 194 ALA A N 1
ATOM 1512 C CA . ALA A 1 194 ? 5.654 -2.028 5.995 1.00 97.44 194 ALA A CA 1
ATOM 1513 C C . ALA A 1 194 ? 5.974 -2.199 4.505 1.00 97.44 194 ALA A C 1
ATOM 1515 O O . ALA A 1 194 ? 7.124 -2.396 4.102 1.00 97.44 194 ALA A O 1
ATOM 1516 N N . ILE A 1 195 ? 4.923 -2.095 3.694 1.00 98.19 195 ILE A N 1
ATOM 1517 C CA . ILE A 1 195 ? 4.996 -2.018 2.239 1.00 98.19 195 ILE A CA 1
ATOM 1518 C C . ILE A 1 195 ? 5.600 -0.673 1.832 1.00 98.19 195 ILE A C 1
ATOM 1520 O O . ILE A 1 195 ? 5.207 0.382 2.329 1.00 98.19 195 ILE A O 1
ATOM 1524 N N . ASN A 1 196 ? 6.539 -0.725 0.896 1.00 97.69 196 ASN A N 1
ATOM 1525 C CA . ASN A 1 196 ? 7.153 0.410 0.226 1.00 97.69 196 ASN A CA 1
ATOM 1526 C C . ASN A 1 196 ? 7.092 0.202 -1.287 1.00 97.69 196 ASN A C 1
ATOM 1528 O O . ASN A 1 196 ? 6.953 -0.921 -1.775 1.00 97.69 196 ASN A O 1
ATOM 1532 N N . TRP A 1 197 ? 7.246 1.297 -2.018 1.00 96.75 197 TRP A N 1
ATOM 1533 C CA . TRP A 1 197 ? 7.395 1.305 -3.463 1.00 96.75 197 TRP A CA 1
ATOM 1534 C C . TRP A 1 197 ? 8.851 1.584 -3.837 1.00 96.75 197 TRP A C 1
ATOM 1536 O O . TRP A 1 197 ? 9.385 2.630 -3.465 1.00 96.75 197 TRP A O 1
ATOM 1546 N N . ALA A 1 198 ? 9.500 0.690 -4.581 1.00 94.94 198 ALA A N 1
ATOM 1547 C CA . ALA A 1 198 ? 10.851 0.940 -5.081 1.00 94.94 198 ALA A CA 1
ATOM 1548 C C . ALA A 1 198 ? 10.813 1.867 -6.307 1.00 94.94 198 ALA A C 1
ATOM 1550 O O . ALA A 1 198 ? 10.218 1.543 -7.339 1.00 94.94 198 ALA A O 1
ATOM 1551 N N . LEU A 1 199 ? 11.489 3.016 -6.213 1.00 91.31 199 LEU A N 1
ATOM 1552 C CA . LEU A 1 199 ? 11.637 3.954 -7.331 1.00 91.31 199 LEU A CA 1
ATOM 1553 C C . LEU A 1 199 ? 12.554 3.387 -8.422 1.00 91.31 199 LEU A C 1
ATOM 1555 O O . LEU A 1 199 ? 12.348 3.660 -9.602 1.00 91.31 199 LEU A O 1
ATOM 1559 N N . VAL A 1 200 ? 13.540 2.576 -8.028 1.00 87.56 200 VAL A N 1
ATOM 1560 C CA . VAL A 1 200 ? 14.409 1.803 -8.921 1.00 87.56 200 VAL A CA 1
ATOM 1561 C C . VAL A 1 200 ? 14.561 0.390 -8.342 1.00 87.56 200 VAL A C 1
ATOM 1563 O O . VAL A 1 200 ? 15.275 0.220 -7.359 1.00 87.56 200 VAL A O 1
ATOM 1566 N N . PRO A 1 201 ? 13.891 -0.636 -8.897 1.00 87.94 201 PRO A N 1
ATOM 1567 C CA . PRO A 1 201 ? 14.049 -2.012 -8.426 1.00 87.94 201 PRO A CA 1
ATOM 1568 C C . PRO A 1 201 ? 15.396 -2.641 -8.847 1.00 87.94 201 PRO A C 1
ATOM 1570 O O . PRO A 1 201 ? 15.810 -2.471 -9.997 1.00 87.94 201 PRO A O 1
ATOM 1573 N N . PRO A 1 202 ? 16.050 -3.450 -7.988 1.00 91.44 202 PRO A N 1
ATOM 1574 C CA . PRO A 1 202 ? 15.781 -3.610 -6.559 1.00 91.44 202 PRO A CA 1
ATOM 1575 C C . PRO A 1 202 ? 16.300 -2.403 -5.750 1.00 91.44 202 PRO A C 1
ATOM 1577 O O . PRO A 1 202 ? 17.332 -1.841 -6.122 1.00 91.44 202 PRO A O 1
ATOM 1580 N N . PRO A 1 203 ? 15.642 -2.046 -4.632 1.00 91.62 203 PRO A N 1
ATOM 1581 C CA . PRO A 1 203 ? 16.053 -0.917 -3.804 1.00 91.62 203 PRO A CA 1
ATOM 1582 C C . PRO A 1 203 ? 17.411 -1.155 -3.123 1.00 91.62 203 PRO A C 1
ATOM 1584 O O . PRO A 1 203 ? 17.791 -2.298 -2.842 1.00 91.62 203 PRO A O 1
ATOM 1587 N N . ASN A 1 204 ? 18.139 -0.079 -2.816 1.00 90.31 204 ASN A N 1
ATOM 1588 C CA . ASN A 1 204 ? 19.412 -0.151 -2.088 1.00 90.31 204 ASN A CA 1
ATOM 1589 C C . ASN A 1 204 ? 19.223 -0.424 -0.585 1.00 90.31 204 ASN A C 1
ATOM 1591 O O . ASN A 1 204 ? 20.171 -0.837 0.093 1.00 90.31 204 ASN A O 1
ATOM 1595 N N . GLU A 1 205 ? 18.027 -0.186 -0.044 1.00 86.12 205 GLU A N 1
ATOM 1596 C CA . GLU A 1 205 ? 17.697 -0.393 1.362 1.00 86.12 205 GLU A CA 1
ATOM 1597 C C . GLU A 1 205 ? 17.764 -1.884 1.757 1.00 86.12 205 GLU A C 1
ATOM 1599 O O . GLU A 1 205 ? 17.018 -2.722 1.240 1.00 86.12 205 GLU A O 1
ATOM 1604 N N . PRO A 1 206 ? 18.633 -2.261 2.715 1.00 88.38 206 PRO A N 1
ATOM 1605 C CA . PRO A 1 206 ? 18.793 -3.654 3.104 1.00 88.38 206 PRO A CA 1
ATOM 1606 C C . PRO A 1 206 ? 17.594 -4.146 3.922 1.00 88.38 206 PRO A C 1
ATOM 1608 O O . PRO A 1 206 ? 17.205 -3.532 4.912 1.00 88.38 206 PRO A O 1
ATOM 1611 N N . GLY A 1 207 ? 17.080 -5.333 3.590 1.00 92.56 207 GLY A N 1
ATOM 1612 C CA . GLY A 1 207 ? 15.933 -5.920 4.297 1.00 92.56 207 GLY A CA 1
ATOM 1613 C C . GLY A 1 207 ? 14.570 -5.530 3.731 1.00 92.56 207 GLY A C 1
ATOM 1614 O O . GLY A 1 207 ? 13.582 -5.612 4.460 1.00 92.56 207 GLY A O 1
ATOM 1615 N N . CYS A 1 208 ? 14.542 -5.119 2.464 1.00 97.00 208 CYS A N 1
ATOM 1616 C CA . CYS A 1 208 ? 13.357 -5.074 1.621 1.00 97.00 208 CYS A CA 1
ATOM 1617 C C . CYS A 1 208 ? 13.273 -6.346 0.767 1.00 97.00 208 CYS A C 1
ATOM 1619 O O . CYS A 1 208 ? 14.189 -6.639 -0.001 1.00 97.00 208 CYS A O 1
ATOM 1621 N N . ASP A 1 209 ? 12.173 -7.079 0.895 1.00 98.00 209 ASP A N 1
ATOM 1622 C CA . ASP A 1 209 ? 11.843 -8.260 0.099 1.00 98.00 209 ASP A CA 1
ATOM 1623 C C . ASP A 1 209 ? 10.778 -7.884 -0.941 1.00 98.00 209 ASP A C 1
ATOM 1625 O O . ASP A 1 209 ? 9.804 -7.220 -0.590 1.00 98.00 209 ASP A O 1
ATOM 1629 N N . SER A 1 210 ? 10.941 -8.264 -2.213 1.00 98.19 210 SER A N 1
ATOM 1630 C CA . SER A 1 210 ? 9.916 -7.988 -3.236 1.00 98.19 210 SER A CA 1
ATOM 1631 C C . SER A 1 210 ? 8.650 -8.773 -2.910 1.00 98.19 210 SER A C 1
ATOM 1633 O O . SER A 1 210 ? 8.758 -9.908 -2.433 1.00 98.19 210 SER A O 1
ATOM 1635 N N . VAL A 1 211 ? 7.472 -8.206 -3.165 1.00 98.62 211 VAL A N 1
ATOM 1636 C CA . VAL A 1 211 ? 6.181 -8.846 -2.871 1.00 98.62 211 VAL A CA 1
ATOM 1637 C C . VAL A 1 211 ? 5.164 -8.640 -3.988 1.00 98.62 211 VAL A C 1
ATOM 1639 O O . VAL A 1 211 ? 5.125 -7.579 -4.602 1.00 98.62 211 VAL A O 1
ATOM 1642 N N . THR A 1 212 ? 4.297 -9.629 -4.183 1.00 98.62 212 THR A N 1
ATOM 1643 C CA . THR A 1 212 ? 3.032 -9.468 -4.911 1.00 98.62 212 THR A CA 1
ATOM 1644 C C . THR A 1 212 ? 1.926 -9.262 -3.880 1.00 98.62 212 THR A C 1
ATOM 1646 O O . THR A 1 212 ? 1.850 -10.006 -2.898 1.00 98.62 212 THR A O 1
ATOM 1649 N N . ILE A 1 213 ? 1.116 -8.218 -4.065 1.00 98.56 213 ILE A N 1
ATOM 1650 C CA . ILE A 1 213 ? 0.018 -7.837 -3.168 1.00 98.56 213 ILE A CA 1
ATOM 1651 C C . ILE A 1 213 ? -1.293 -8.132 -3.887 1.00 98.56 213 ILE A C 1
ATOM 1653 O O . ILE A 1 213 ? -1.466 -7.672 -5.006 1.00 98.56 213 ILE A O 1
ATOM 1657 N N . HIS A 1 214 ? -2.215 -8.840 -3.244 1.00 97.94 214 HIS A N 1
ATOM 1658 C CA . HIS A 1 214 ? -3.468 -9.313 -3.840 1.00 97.94 214 HIS A CA 1
ATOM 1659 C C . HIS A 1 214 ? -4.667 -8.921 -2.967 1.00 97.94 214 HIS A C 1
ATOM 1661 O O . HIS A 1 214 ? -4.560 -8.972 -1.732 1.00 97.94 214 HIS A O 1
ATOM 1667 N N . ARG A 1 215 ? -5.791 -8.516 -3.581 1.00 96.50 215 ARG A N 1
ATOM 1668 C CA . ARG A 1 215 ? -7.044 -8.212 -2.862 1.00 96.50 215 ARG A CA 1
ATOM 1669 C C . ARG A 1 215 ? -7.938 -9.444 -2.730 1.00 96.50 215 ARG A C 1
ATOM 1671 O O . ARG A 1 215 ? -8.013 -10.266 -3.628 1.00 96.50 215 ARG A O 1
ATOM 1678 N N . VAL A 1 216 ? -8.639 -9.551 -1.604 1.00 95.69 216 VAL A N 1
ATOM 1679 C CA . VAL A 1 216 ? -9.629 -10.602 -1.332 1.00 95.69 216 VAL A CA 1
ATOM 1680 C C . VAL A 1 216 ? -10.866 -9.958 -0.711 1.00 95.69 216 VAL A C 1
ATOM 1682 O O . VAL A 1 216 ? -10.769 -9.351 0.357 1.00 95.69 216 VAL A O 1
ATOM 1685 N N . PHE A 1 217 ? -12.009 -10.074 -1.384 1.00 91.69 217 PHE A N 1
ATOM 1686 C CA . PHE A 1 217 ? -13.313 -9.601 -0.906 1.00 91.69 217 PHE A CA 1
ATOM 1687 C C . PHE A 1 217 ? -13.898 -10.524 0.185 1.00 91.69 217 PHE A C 1
ATOM 1689 O O . PHE A 1 217 ? -13.600 -11.721 0.201 1.00 91.69 217 PHE A O 1
ATOM 1696 N N . GLU A 1 218 ? -14.735 -9.970 1.075 1.00 69.69 218 GLU A N 1
ATOM 1697 C CA . GLU A 1 218 ? -15.520 -10.712 2.092 1.00 69.69 218 GLU A CA 1
ATOM 1698 C C . GLU A 1 218 ? -17.008 -10.881 1.721 1.00 69.69 218 GLU A C 1
ATOM 1700 O O . GLU A 1 218 ? -17.594 -9.944 1.130 1.00 69.69 218 GLU A O 1
#